Protein AF-S4P0Y0-F1 (afdb_monomer_lite)

Structure (mmCIF, N/CA/C/O backbone):
data_AF-S4P0Y0-F1
#
_entry.id   AF-S4P0Y0-F1
#
loop_
_atom_site.group_PDB
_atom_site.id
_atom_site.type_symbol
_atom_site.label_atom_id
_atom_site.label_alt_id
_atom_site.label_comp_id
_atom_site.label_asym_id
_atom_site.label_entity_id
_atom_site.label_seq_id
_atom_site.pdbx_PDB_ins_code
_atom_site.Cartn_x
_atom_site.Cartn_y
_atom_site.Cartn_z
_atom_site.occupancy
_atom_site.B_iso_or_equiv
_atom_site.auth_seq_id
_atom_site.auth_comp_id
_atom_site.auth_asym_id
_atom_site.auth_atom_id
_atom_site.pdbx_PDB_model_num
ATOM 1 N N . MET A 1 1 ? 20.549 -11.199 -29.647 1.00 58.31 1 MET A N 1
ATOM 2 C CA . MET A 1 1 ? 20.245 -12.488 -30.317 1.00 58.31 1 MET A CA 1
ATOM 3 C C . MET A 1 1 ? 19.984 -13.685 -29.387 1.00 58.31 1 MET A C 1
ATOM 5 O O . MET A 1 1 ? 18.815 -14.002 -29.209 1.00 58.31 1 MET A O 1
ATOM 9 N N . LYS A 1 2 ? 20.975 -14.370 -28.773 1.00 63.84 2 LYS A N 1
ATOM 10 C CA . LYS A 1 2 ? 20.701 -15.574 -27.934 1.00 63.84 2 LYS A CA 1
ATOM 11 C C . LYS A 1 2 ? 19.806 -15.279 -26.712 1.00 63.84 2 LYS A C 1
ATOM 13 O O . LYS A 1 2 ? 18.825 -15.986 -26.509 1.00 63.84 2 LYS A O 1
ATOM 18 N N . ALA A 1 3 ? 20.076 -14.187 -25.988 1.00 65.38 3 ALA A N 1
ATOM 19 C CA . ALA A 1 3 ? 19.287 -13.755 -24.824 1.00 65.38 3 ALA A CA 1
ATOM 20 C C . ALA A 1 3 ? 17.833 -13.358 -25.174 1.00 65.38 3 ALA A C 1
ATOM 22 O O . ALA A 1 3 ? 16.887 -13.737 -24.487 1.00 65.38 3 ALA A O 1
ATOM 23 N N . GLN A 1 4 ? 17.630 -12.670 -26.304 1.00 69.38 4 GLN A N 1
ATOM 24 C CA . GLN A 1 4 ? 16.291 -12.351 -26.825 1.00 69.38 4 GLN A CA 1
ATOM 25 C C . GLN A 1 4 ? 15.511 -13.617 -27.194 1.00 69.38 4 GLN A C 1
ATOM 27 O O . GLN A 1 4 ? 14.334 -13.742 -26.861 1.00 69.38 4 GLN A O 1
ATOM 32 N N . LYS A 1 5 ? 16.164 -14.590 -27.844 1.00 73.12 5 LYS A N 1
ATOM 33 C CA . LYS A 1 5 ? 15.540 -15.873 -28.198 1.00 73.12 5 LYS A CA 1
ATOM 34 C C . LYS A 1 5 ? 15.169 -16.683 -26.953 1.00 73.12 5 LYS A C 1
ATOM 36 O O . LYS A 1 5 ? 14.065 -17.223 -26.902 1.00 73.12 5 LYS A O 1
ATOM 41 N N . SER A 1 6 ? 16.032 -16.732 -25.933 1.00 72.06 6 SER A N 1
ATOM 42 C CA . SER A 1 6 ? 15.715 -17.410 -24.668 1.00 72.06 6 SER A CA 1
ATOM 43 C C . SER A 1 6 ? 14.558 -16.743 -23.931 1.00 72.06 6 SER A C 1
ATOM 45 O O . SER A 1 6 ? 13.673 -17.446 -23.448 1.00 72.06 6 SER A O 1
ATOM 47 N N . LEU A 1 7 ? 14.511 -15.408 -23.902 1.00 74.38 7 LEU A N 1
ATOM 48 C CA . LEU A 1 7 ? 13.427 -14.670 -23.260 1.00 74.38 7 LEU A CA 1
ATOM 49 C C . LEU A 1 7 ? 12.097 -14.854 -24.003 1.00 74.38 7 LEU A C 1
ATOM 51 O O . LEU A 1 7 ? 11.084 -15.136 -23.369 1.00 74.38 7 LEU A O 1
ATOM 55 N N . LYS A 1 8 ? 12.088 -14.782 -25.342 1.00 76.38 8 LYS A N 1
ATOM 56 C CA . LYS A 1 8 ? 10.888 -15.044 -26.160 1.00 76.38 8 LYS A CA 1
ATOM 57 C C . LYS A 1 8 ? 10.392 -16.486 -25.993 1.00 76.38 8 LYS A C 1
ATOM 59 O O . LYS A 1 8 ? 9.196 -16.703 -25.799 1.00 76.38 8 LYS A O 1
ATOM 64 N N . LYS A 1 9 ? 11.299 -17.473 -25.982 1.00 79.94 9 LYS A N 1
ATOM 65 C CA . LYS A 1 9 ? 10.965 -18.887 -25.723 1.00 79.94 9 LYS A CA 1
ATOM 66 C C . LYS A 1 9 ? 10.393 -19.083 -24.317 1.00 79.94 9 LYS A C 1
ATOM 68 O O . LYS A 1 9 ? 9.412 -19.806 -24.154 1.00 79.94 9 LYS A O 1
ATOM 73 N N . TRP A 1 10 ? 10.974 -18.420 -23.317 1.00 76.38 10 TRP A N 1
ATOM 74 C CA . TRP A 1 10 ? 10.475 -18.461 -21.947 1.00 76.38 10 TRP A CA 1
ATOM 75 C C . TRP A 1 10 ? 9.091 -17.812 -21.846 1.00 76.38 10 TRP A C 1
ATOM 77 O O . TRP A 1 10 ? 8.178 -18.472 -21.364 1.00 76.38 10 TRP A O 1
ATOM 87 N N . LYS A 1 11 ? 8.889 -16.600 -22.385 1.00 75.69 11 LYS A N 1
ATOM 88 C CA . LYS A 1 11 ? 7.585 -15.906 -22.415 1.00 75.69 11 LYS A CA 1
ATOM 89 C C . LYS A 1 11 ? 6.497 -16.748 -23.091 1.00 75.69 11 LYS A C 1
ATOM 91 O O . LYS A 1 11 ? 5.395 -16.833 -22.567 1.00 75.69 11 LYS A O 1
ATOM 96 N N . LYS A 1 12 ? 6.808 -17.446 -24.191 1.00 78.81 12 LYS A N 1
ATOM 97 C CA . LYS A 1 12 ? 5.851 -18.348 -24.860 1.00 78.81 12 LYS A CA 1
ATOM 98 C C . LYS A 1 12 ? 5.435 -19.534 -23.979 1.00 78.81 12 LYS A C 1
ATOM 100 O O . LYS A 1 12 ? 4.276 -19.923 -23.999 1.00 78.81 12 LYS A O 1
ATOM 105 N N . LYS A 1 13 ? 6.368 -20.105 -23.208 1.00 78.38 13 LYS A N 1
ATOM 106 C CA . LYS A 1 13 ? 6.094 -21.246 -22.314 1.00 78.38 13 LYS A CA 1
ATOM 107 C C . LYS A 1 13 ? 5.407 -20.828 -21.012 1.00 78.38 13 LYS A C 1
ATOM 109 O O . LYS A 1 13 ? 4.652 -21.600 -20.437 1.00 78.38 13 LYS A O 1
ATOM 114 N N . ASN A 1 14 ? 5.728 -19.637 -20.517 1.00 71.06 14 ASN A N 1
ATOM 115 C CA . ASN A 1 14 ? 5.426 -19.224 -19.156 1.00 71.06 14 ASN A CA 1
ATOM 116 C C . ASN A 1 14 ? 4.407 -18.081 -19.063 1.00 71.06 14 ASN A C 1
ATOM 118 O O . ASN A 1 14 ? 3.906 -17.856 -17.969 1.00 71.06 14 ASN A O 1
ATOM 122 N N . GLY A 1 15 ? 4.075 -17.382 -20.147 1.00 73.06 15 GLY A N 1
ATOM 123 C CA . GLY A 1 15 ? 3.218 -16.195 -20.116 1.00 73.06 15 GLY A CA 1
ATOM 124 C C . GLY A 1 15 ? 3.965 -14.921 -19.694 1.00 73.06 15 GLY A C 1
ATOM 125 O O . GLY A 1 15 ? 5.198 -14.859 -19.737 1.00 73.06 15 GLY A O 1
ATOM 126 N N . SER A 1 16 ? 3.212 -13.885 -19.303 1.00 68.50 16 SER A N 1
ATOM 127 C CA . SER A 1 16 ? 3.772 -12.585 -18.902 1.00 68.50 16 SER A CA 1
ATOM 128 C C . SER A 1 16 ? 4.575 -12.691 -17.593 1.00 68.50 16 SER A C 1
ATOM 130 O O . SER A 1 16 ? 4.043 -13.205 -16.606 1.00 68.50 16 SER A O 1
ATOM 132 N N . PRO A 1 17 ? 5.817 -12.167 -17.534 1.00 64.00 17 PRO A N 1
ATOM 133 C CA . PRO A 1 17 ? 6.593 -12.096 -16.293 1.00 64.00 17 PRO A CA 1
ATOM 134 C C . PRO A 1 17 ? 5.893 -11.305 -15.176 1.00 64.00 17 PRO A C 1
ATOM 136 O O . PRO A 1 17 ? 6.068 -11.633 -14.008 1.00 64.00 17 PRO A O 1
ATOM 139 N N . PHE A 1 18 ? 5.080 -10.302 -15.528 1.00 61.75 18 PHE A N 1
ATOM 140 C CA . PHE A 1 18 ? 4.410 -9.404 -14.576 1.00 61.75 18 PHE A CA 1
ATOM 141 C C . PHE A 1 18 ? 3.162 -10.009 -13.927 1.00 61.75 18 PHE A C 1
ATOM 143 O O . PHE A 1 18 ? 2.747 -9.569 -12.864 1.00 61.75 18 PHE A O 1
ATOM 150 N N . ALA A 1 19 ? 2.573 -11.032 -14.548 1.00 60.91 19 ALA A N 1
ATOM 151 C CA . ALA A 1 19 ? 1.400 -11.721 -14.013 1.00 60.91 19 ALA A CA 1
ATOM 152 C C . ALA A 1 19 ? 1.770 -12.834 -13.015 1.00 60.91 19 ALA A C 1
ATOM 154 O O . ALA A 1 19 ? 0.890 -13.468 -12.434 1.00 60.91 19 ALA A O 1
ATOM 155 N N . LYS A 1 20 ? 3.067 -13.121 -12.833 1.00 60.94 20 LYS A N 1
ATOM 156 C CA . LYS A 1 20 ? 3.522 -14.211 -11.970 1.00 60.94 20 LYS A CA 1
ATOM 157 C C . LYS A 1 20 ? 3.872 -13.714 -10.580 1.00 60.94 20 LYS A C 1
ATOM 159 O O . LYS A 1 20 ? 4.839 -12.983 -10.390 1.00 60.94 20 LYS A O 1
ATOM 164 N N . VAL A 1 21 ? 3.142 -14.228 -9.596 1.00 59.81 21 VAL A N 1
ATOM 165 C CA . VAL A 1 21 ? 3.525 -14.137 -8.187 1.00 59.81 21 VAL A CA 1
ATOM 166 C C . VAL A 1 21 ? 4.865 -14.854 -8.004 1.00 59.81 21 VAL A C 1
ATOM 168 O O . VAL A 1 21 ? 5.022 -16.008 -8.417 1.00 59.81 21 VAL A O 1
ATOM 171 N N . ARG A 1 22 ? 5.847 -14.171 -7.402 1.00 60.44 22 ARG A N 1
ATOM 172 C CA . ARG A 1 22 ? 7.116 -14.791 -7.002 1.00 60.44 22 ARG A CA 1
ATOM 173 C C . ARG A 1 22 ? 6.830 -15.793 -5.883 1.00 60.44 22 ARG A C 1
ATOM 175 O O . ARG A 1 22 ? 6.718 -15.421 -4.724 1.00 60.44 22 ARG A O 1
ATOM 182 N N . THR A 1 23 ? 6.686 -17.062 -6.238 1.00 63.38 23 THR A N 1
ATOM 183 C CA . THR A 1 23 ? 6.543 -18.161 -5.279 1.00 63.38 23 THR A CA 1
ATOM 184 C C . THR A 1 23 ? 7.920 -18.737 -4.983 1.00 63.38 23 THR A C 1
ATOM 186 O O . THR A 1 23 ? 8.572 -19.235 -5.906 1.00 63.38 23 THR A O 1
ATOM 189 N N . SER A 1 24 ? 8.368 -18.682 -3.727 1.00 75.81 24 SER A N 1
ATOM 190 C CA . SER A 1 24 ? 9.613 -19.343 -3.324 1.00 75.81 24 SER A CA 1
ATOM 191 C C . SER A 1 24 ? 9.487 -20.867 -3.472 1.00 75.81 24 SER A C 1
ATOM 193 O O . SER A 1 24 ? 8.377 -21.403 -3.577 1.00 75.81 24 SER A O 1
ATOM 195 N N . GLY A 1 25 ? 10.623 -21.573 -3.506 1.00 78.88 25 GLY A N 1
ATOM 196 C CA . GLY A 1 25 ? 10.624 -23.041 -3.487 1.00 78.88 25 GLY A CA 1
ATOM 197 C C . GLY A 1 25 ? 9.908 -23.580 -2.246 1.00 78.88 25 GLY A C 1
ATOM 198 O O . GLY A 1 25 ? 9.039 -24.438 -2.366 1.00 78.88 25 GLY A O 1
ATOM 199 N N . PHE A 1 26 ? 10.154 -22.955 -1.090 1.00 81.56 26 PHE A N 1
ATOM 200 C CA . PHE A 1 26 ? 9.484 -23.286 0.167 1.00 81.56 26 PHE A CA 1
ATOM 201 C C . PHE A 1 26 ? 7.961 -23.108 0.100 1.00 81.56 26 PHE A C 1
ATOM 203 O O . PHE A 1 26 ? 7.234 -23.966 0.580 1.00 81.56 26 PHE A O 1
ATOM 210 N N . SER A 1 27 ? 7.448 -22.051 -0.542 1.00 79.69 27 SER A N 1
ATOM 211 C CA . SER A 1 27 ? 5.994 -21.853 -0.679 1.00 79.69 27 SER A CA 1
ATOM 212 C C . SER A 1 27 ? 5.313 -22.923 -1.544 1.00 79.69 27 SER A C 1
ATOM 214 O O . SER A 1 27 ? 4.144 -23.245 -1.340 1.00 79.69 27 SER A O 1
ATOM 216 N N . GLN A 1 28 ? 6.016 -23.459 -2.543 1.00 78.38 28 GLN A N 1
ATOM 217 C CA . GLN A 1 28 ? 5.485 -24.545 -3.373 1.00 78.38 28 GLN A CA 1
ATOM 218 C C . GLN A 1 28 ? 5.530 -25.873 -2.632 1.00 78.38 28 GLN A C 1
ATOM 220 O O . GLN A 1 28 ? 4.540 -26.601 -2.629 1.00 78.38 28 GLN A O 1
ATOM 225 N N . PHE A 1 29 ? 6.649 -26.137 -1.961 1.00 83.50 29 PHE A N 1
ATOM 226 C CA . PHE A 1 29 ? 6.803 -27.283 -1.084 1.00 83.50 29 PHE A CA 1
ATOM 227 C C . PHE A 1 29 ? 5.732 -27.303 0.009 1.00 83.50 29 PHE A C 1
ATOM 229 O O . PHE A 1 29 ? 5.028 -28.297 0.147 1.00 83.50 29 PHE A O 1
ATOM 236 N N . SER A 1 30 ? 5.512 -26.183 0.702 1.00 81.56 30 SER A N 1
ATOM 237 C CA . SER A 1 30 ? 4.515 -26.097 1.768 1.00 81.56 30 SER A CA 1
ATOM 238 C C . SER A 1 30 ? 3.091 -26.319 1.275 1.00 81.56 30 SER A C 1
ATOM 240 O O . SER A 1 30 ? 2.272 -26.838 2.017 1.00 81.56 30 SER A O 1
ATOM 242 N N . THR A 1 31 ? 2.776 -25.990 0.020 1.00 79.38 31 THR A N 1
ATOM 243 C CA . THR A 1 31 ? 1.451 -26.276 -0.556 1.00 79.38 31 THR A CA 1
ATOM 244 C C . THR A 1 31 ? 1.224 -27.778 -0.759 1.00 79.38 31 THR A C 1
ATOM 246 O O . THR A 1 31 ? 0.090 -28.246 -0.656 1.00 79.38 31 THR A O 1
ATOM 249 N N . ILE A 1 32 ? 2.290 -28.523 -1.062 1.00 80.31 32 ILE A N 1
ATOM 250 C CA . ILE A 1 32 ? 2.249 -29.964 -1.334 1.00 80.31 32 ILE A CA 1
ATOM 251 C C . ILE A 1 32 ? 2.340 -30.736 -0.015 1.00 80.31 32 ILE A C 1
ATOM 253 O O . ILE A 1 32 ? 1.391 -31.428 0.340 1.00 80.31 32 ILE A O 1
ATOM 257 N N . ALA A 1 33 ? 3.408 -30.508 0.753 1.00 79.19 33 ALA A N 1
ATOM 258 C CA . ALA A 1 33 ? 3.690 -31.182 2.020 1.00 79.19 33 ALA A CA 1
ATOM 259 C C . ALA A 1 33 ? 2.630 -30.911 3.099 1.00 79.19 33 ALA A C 1
ATOM 261 O O . ALA A 1 33 ? 2.454 -31.712 4.010 1.00 79.19 33 ALA A O 1
ATOM 262 N N . LYS A 1 34 ? 1.847 -29.827 2.974 1.00 71.31 34 LYS A N 1
ATOM 263 C CA . LYS A 1 34 ? 0.698 -29.575 3.856 1.00 71.31 34 LYS A CA 1
ATOM 264 C C . LYS A 1 34 ? -0.376 -30.645 3.833 1.00 71.31 34 LYS A C 1
ATOM 266 O O . LYS A 1 34 ? -1.146 -30.728 4.781 1.00 71.31 34 LYS A O 1
ATOM 271 N N . ARG A 1 35 ? -0.454 -31.435 2.768 1.00 70.88 35 ARG A N 1
ATOM 272 C CA . ARG A 1 35 ? -1.436 -32.517 2.672 1.00 70.88 35 ARG A CA 1
ATOM 273 C C . ARG A 1 35 ? -1.004 -33.774 3.418 1.00 70.88 35 ARG A C 1
ATOM 275 O O . ARG A 1 35 ? -1.874 -34.543 3.802 1.00 70.88 35 ARG A O 1
ATOM 282 N N . ASP A 1 36 ? 0.297 -33.935 3.631 1.00 70.31 36 ASP A N 1
ATOM 283 C CA . ASP A 1 36 ? 0.891 -35.169 4.152 1.00 70.31 36 ASP A CA 1
ATOM 284 C C . ASP A 1 36 ? 1.197 -35.083 5.655 1.00 70.31 36 ASP A C 1
ATOM 286 O O . ASP A 1 36 ? 1.465 -36.092 6.300 1.00 70.31 36 ASP A O 1
ATOM 290 N N . ILE A 1 37 ? 1.137 -33.878 6.226 1.00 70.31 37 ILE A N 1
ATOM 291 C CA . ILE A 1 37 ? 1.320 -33.632 7.656 1.00 70.31 37 ILE A CA 1
ATOM 292 C C . ILE A 1 37 ? -0.022 -33.814 8.370 1.00 70.31 37 ILE A C 1
ATOM 294 O O . ILE A 1 37 ? -0.956 -33.027 8.184 1.00 70.31 37 ILE A O 1
ATOM 298 N N . VAL A 1 38 ? -0.099 -34.846 9.206 1.00 65.00 38 VAL A N 1
ATOM 299 C CA . VAL A 1 38 ? -1.206 -35.083 10.135 1.00 65.00 38 VAL A CA 1
ATOM 300 C C . VAL A 1 38 ? -0.739 -34.658 11.522 1.00 65.00 38 VAL A C 1
ATOM 302 O O . VAL A 1 38 ? 0.193 -35.242 12.063 1.00 65.00 38 VAL A O 1
ATOM 305 N N . LEU A 1 39 ? -1.368 -33.620 12.071 1.00 65.81 39 LEU A N 1
ATOM 306 C CA . LEU A 1 39 ? -1.145 -33.162 13.441 1.00 65.81 39 LEU A CA 1
ATOM 307 C C . LEU A 1 39 ? -2.255 -33.714 14.332 1.00 65.81 39 LEU A C 1
ATOM 309 O O . LEU A 1 39 ? -3.431 -33.494 14.038 1.00 65.81 39 LEU A O 1
ATOM 313 N N . ASP A 1 40 ? -1.877 -34.378 15.422 1.00 59.44 40 ASP A N 1
ATOM 314 C CA . ASP A 1 40 ? -2.826 -34.905 16.409 1.00 59.44 40 ASP A CA 1
ATOM 315 C C . ASP A 1 40 ? -3.390 -33.804 17.332 1.00 59.44 40 ASP A C 1
ATOM 317 O O . ASP A 1 40 ? -4.505 -33.942 17.835 1.00 59.44 40 ASP A O 1
ATOM 321 N N . ASP A 1 41 ? -2.680 -32.676 17.492 1.00 59.84 41 ASP A N 1
ATOM 322 C CA . ASP A 1 41 ? -3.029 -31.610 18.442 1.00 59.84 41 ASP A CA 1
ATOM 323 C C . ASP A 1 41 ? -3.253 -30.224 17.807 1.00 59.84 41 ASP A C 1
ATOM 325 O O . ASP A 1 41 ? -2.604 -29.804 16.844 1.00 59.84 41 ASP A O 1
ATOM 329 N N . MET A 1 42 ? -4.191 -29.477 18.400 1.00 55.44 42 MET A N 1
ATOM 330 C CA . MET A 1 42 ? -4.532 -28.102 18.021 1.00 55.44 42 MET A CA 1
ATOM 331 C C . MET A 1 42 ? -3.425 -27.102 18.423 1.00 55.44 42 MET A C 1
ATOM 333 O O . MET A 1 42 ? -2.799 -27.278 19.466 1.00 55.44 42 MET A O 1
ATOM 337 N N . PRO A 1 43 ? -3.223 -26.003 17.665 1.00 56.50 43 PRO A N 1
ATOM 338 C CA . PRO A 1 43 ? -2.203 -24.989 17.945 1.00 56.50 43 PRO A CA 1
ATOM 339 C C . PRO A 1 43 ? -2.234 -24.434 19.374 1.00 56.50 43 PRO A C 1
ATOM 341 O O . PRO A 1 43 ? -3.196 -23.772 19.764 1.00 56.50 43 PRO A O 1
ATOM 344 N N . THR A 1 44 ? -1.158 -24.656 20.132 1.00 57.91 44 THR A N 1
ATOM 345 C CA . THR A 1 44 ? -0.996 -24.147 21.506 1.00 57.91 44 THR A CA 1
ATOM 346 C C . THR A 1 44 ? -0.623 -22.660 21.547 1.00 57.91 44 THR A C 1
ATOM 348 O O . THR A 1 44 ? -0.921 -21.988 22.532 1.00 57.91 44 THR A O 1
ATOM 351 N N . ASP A 1 45 ? -0.027 -22.121 20.473 1.00 51.50 45 ASP A N 1
ATOM 352 C CA . ASP A 1 45 ? 0.477 -20.743 20.404 1.00 51.50 45 ASP A CA 1
ATOM 353 C C . ASP A 1 45 ? -0.296 -19.856 19.414 1.00 51.50 45 ASP A C 1
ATOM 355 O O . ASP A 1 45 ? -0.601 -20.243 18.288 1.00 51.50 45 ASP A O 1
ATOM 359 N N . GLN A 1 46 ? -0.582 -18.614 19.824 1.00 56.78 46 GLN A N 1
ATOM 360 C CA . GLN A 1 46 ? -1.377 -17.646 19.046 1.00 56.78 46 GLN A CA 1
ATOM 361 C C . GLN A 1 46 ? -0.593 -16.932 17.927 1.00 56.78 46 GLN A C 1
ATOM 363 O O . GLN A 1 46 ? -1.178 -16.141 17.186 1.00 56.78 46 GLN A O 1
ATOM 368 N N . THR A 1 47 ? 0.721 -17.152 17.810 1.00 53.84 47 THR A N 1
ATOM 369 C CA . THR A 1 47 ? 1.598 -16.387 16.902 1.00 53.84 47 THR A CA 1
ATOM 370 C C . THR A 1 47 ? 2.066 -17.164 15.672 1.00 53.84 47 THR A C 1
ATOM 372 O O . THR A 1 47 ? 2.259 -16.538 14.627 1.00 53.84 47 THR A O 1
ATOM 375 N N . ARG A 1 48 ? 2.236 -18.494 15.745 1.00 57.94 48 ARG A N 1
ATOM 376 C CA . ARG A 1 48 ? 2.584 -19.362 14.601 1.00 57.94 48 ARG A CA 1
ATOM 377 C C . ARG A 1 48 ? 1.981 -20.758 14.774 1.00 57.94 48 ARG A C 1
ATOM 379 O O . ARG A 1 48 ? 2.145 -21.366 15.824 1.00 57.94 48 ARG A O 1
ATOM 386 N N . ASP A 1 49 ? 1.336 -21.272 13.727 1.00 67.19 49 ASP A N 1
ATOM 387 C CA . ASP A 1 49 ? 0.760 -22.623 13.725 1.00 67.19 49 ASP A CA 1
ATOM 388 C C . ASP A 1 49 ? 1.867 -23.695 13.907 1.00 67.19 49 ASP A C 1
ATOM 390 O O . ASP A 1 49 ? 2.885 -23.603 13.218 1.00 67.19 49 ASP A O 1
ATOM 394 N N . PRO A 1 50 ? 1.689 -24.747 14.740 1.00 68.94 50 PRO A N 1
ATOM 395 C CA . PRO A 1 50 ? 2.617 -25.888 14.853 1.00 68.94 50 PRO A CA 1
ATOM 396 C C . PRO A 1 50 ? 2.947 -26.527 13.505 1.00 68.94 50 PRO A C 1
ATOM 398 O O . PRO A 1 50 ? 4.081 -26.897 13.220 1.00 68.94 50 PRO A O 1
ATOM 401 N N . PHE A 1 51 ? 1.952 -26.522 12.626 1.00 73.19 51 PHE A N 1
ATOM 402 C CA . PHE A 1 51 ? 2.038 -26.915 11.232 1.00 73.19 51 PHE A CA 1
ATOM 403 C C . PHE A 1 51 ? 3.173 -26.216 10.453 1.00 73.19 51 PHE A C 1
ATOM 405 O O . PHE A 1 51 ? 3.785 -26.792 9.556 1.00 73.19 51 PHE A O 1
ATOM 412 N N . TYR A 1 52 ? 3.483 -24.963 10.794 1.00 74.12 52 TYR A N 1
ATOM 413 C CA . TYR A 1 52 ? 4.576 -24.220 10.173 1.00 74.12 52 TYR A CA 1
ATOM 414 C C . TYR A 1 52 ? 5.952 -24.757 10.591 1.00 74.12 52 TYR A C 1
ATOM 416 O O . TYR A 1 52 ? 6.848 -24.845 9.753 1.00 74.12 52 TYR A O 1
ATOM 424 N N . TRP A 1 53 ? 6.120 -25.130 11.863 1.00 75.00 53 TRP A N 1
ATOM 425 C CA . TRP A 1 53 ? 7.385 -25.648 12.390 1.00 75.00 53 TRP A CA 1
ATOM 426 C C . TRP A 1 53 ? 7.761 -26.990 11.764 1.00 75.00 53 TRP A C 1
ATOM 428 O O . TRP A 1 53 ? 8.909 -27.183 11.368 1.00 75.00 53 TRP A O 1
ATOM 438 N N . GLU A 1 54 ? 6.794 -27.891 11.606 1.00 78.94 54 GLU A N 1
ATOM 439 C CA . GLU A 1 54 ? 7.026 -29.186 10.958 1.00 78.94 54 GLU A CA 1
ATOM 440 C C . GLU A 1 54 ? 7.383 -29.033 9.482 1.00 78.94 54 GLU A C 1
ATOM 442 O O . GLU A 1 54 ? 8.338 -29.649 9.012 1.00 78.94 54 GLU A O 1
ATOM 447 N N . LEU A 1 55 ? 6.689 -28.146 8.762 1.00 82.69 55 LEU A N 1
ATOM 448 C CA . LEU A 1 55 ? 7.050 -27.808 7.387 1.00 82.69 55 LEU A CA 1
ATOM 449 C C . LEU A 1 55 ? 8.464 -27.238 7.275 1.00 82.69 55 LEU A C 1
ATOM 451 O O . LEU A 1 55 ? 9.181 -27.553 6.324 1.00 82.69 55 LEU A O 1
ATOM 455 N N . GLU A 1 56 ? 8.858 -26.369 8.205 1.00 80.94 56 GLU A N 1
ATOM 456 C CA . GLU A 1 56 ? 10.195 -25.787 8.214 1.00 80.94 56 GLU A CA 1
ATOM 457 C C . GLU A 1 56 ? 11.262 -26.856 8.479 1.00 80.94 56 GLU A C 1
ATOM 459 O O . GLU A 1 56 ? 12.272 -26.894 7.772 1.00 80.94 56 GLU A O 1
ATOM 464 N N . ASN A 1 57 ? 11.019 -27.759 9.430 1.00 82.25 57 ASN A N 1
ATOM 465 C CA . ASN A 1 57 ? 11.908 -28.883 9.715 1.00 82.25 57 ASN A CA 1
ATOM 466 C C . ASN A 1 57 ? 12.029 -29.826 8.511 1.00 82.25 57 ASN A C 1
ATOM 468 O O . ASN A 1 57 ? 13.149 -30.149 8.106 1.00 82.25 57 ASN A O 1
ATOM 472 N N . LEU A 1 58 ? 10.905 -30.192 7.880 1.00 83.38 58 LEU A N 1
ATOM 473 C CA . LEU A 1 58 ? 10.903 -31.050 6.693 1.00 83.38 58 LEU A CA 1
ATOM 474 C C . LEU A 1 58 ? 11.673 -30.377 5.549 1.00 83.38 58 LEU A C 1
ATOM 476 O O . LEU A 1 58 ? 12.568 -30.981 4.962 1.00 83.38 58 LEU A O 1
ATOM 480 N N . TRP A 1 59 ? 11.426 -29.087 5.298 1.00 83.75 59 TRP A N 1
ATOM 481 C CA . TRP A 1 59 ? 12.159 -28.334 4.281 1.00 83.75 59 TRP A CA 1
ATOM 482 C C . TRP A 1 59 ? 13.658 -28.250 4.566 1.00 83.75 59 TRP A C 1
ATOM 484 O O . TRP A 1 59 ? 14.465 -28.377 3.649 1.00 83.75 59 TRP A O 1
ATOM 494 N N . ARG A 1 60 ? 14.059 -28.030 5.822 1.00 84.19 60 ARG A N 1
ATOM 495 C CA . ARG A 1 60 ? 15.476 -27.972 6.205 1.00 84.19 60 ARG A CA 1
ATOM 496 C C . ARG A 1 60 ? 16.161 -29.325 6.012 1.00 84.19 60 ARG A C 1
ATOM 498 O O . ARG A 1 60 ? 17.291 -29.319 5.529 1.00 84.19 60 ARG A O 1
ATOM 505 N N . SER A 1 61 ? 15.461 -30.426 6.296 1.00 85.44 61 SER A N 1
ATOM 506 C CA . SER A 1 61 ? 15.969 -31.798 6.160 1.00 85.44 61 SER A CA 1
ATOM 507 C C . SER A 1 61 ? 16.158 -32.279 4.714 1.00 85.44 61 SER A C 1
ATOM 509 O O . SER A 1 61 ? 17.007 -33.133 4.480 1.00 85.44 61 SER A O 1
ATOM 511 N N . LEU A 1 62 ? 15.427 -31.711 3.743 1.00 84.88 62 LEU A N 1
ATOM 512 C CA . LEU A 1 62 ? 15.564 -32.067 2.324 1.00 84.88 62 LEU A CA 1
ATOM 513 C C . LEU A 1 62 ? 16.962 -31.741 1.778 1.00 84.88 62 LEU A C 1
ATOM 515 O O . LEU A 1 62 ? 17.536 -30.682 2.077 1.00 84.88 62 LEU A O 1
ATOM 519 N N . GLY A 1 63 ? 17.460 -32.604 0.892 1.00 86.62 63 GLY A N 1
ATOM 520 C CA . GLY A 1 63 ? 18.702 -32.373 0.154 1.00 86.62 63 GLY A CA 1
ATOM 521 C C . GLY A 1 63 ? 18.599 -31.190 -0.819 1.00 86.62 63 GLY A C 1
ATOM 522 O O . GLY A 1 63 ? 17.507 -30.767 -1.209 1.00 86.62 63 GLY A O 1
ATOM 523 N N . GLU A 1 64 ? 19.736 -30.634 -1.247 1.00 79.38 64 GLU A N 1
ATOM 524 C CA . GLU A 1 64 ? 19.745 -29.526 -2.219 1.00 79.38 64 GLU A CA 1
ATOM 525 C C . GLU A 1 64 ? 19.118 -29.917 -3.567 1.00 79.38 64 GLU A C 1
ATOM 527 O O . GLU A 1 64 ? 18.429 -29.105 -4.183 1.00 79.38 64 GLU A O 1
ATOM 532 N N . GLU A 1 65 ? 19.284 -31.168 -3.999 1.00 81.12 65 GLU A N 1
ATOM 533 C CA . GLU A 1 65 ? 18.704 -31.689 -5.243 1.00 81.12 65 GLU A CA 1
ATOM 534 C C . GLU A 1 65 ? 17.172 -31.778 -5.186 1.00 81.12 65 GLU A C 1
ATOM 536 O O . GLU A 1 65 ? 16.480 -31.423 -6.141 1.00 81.12 65 GLU A O 1
ATOM 541 N N . GLU A 1 66 ? 16.619 -32.177 -4.042 1.00 80.88 66 GLU A N 1
ATOM 542 C CA . GLU A 1 66 ? 15.171 -32.230 -3.820 1.00 80.88 66 GLU A CA 1
ATOM 543 C C . GLU A 1 66 ? 14.590 -30.820 -3.731 1.00 80.88 66 GLU A C 1
ATOM 545 O O . GLU A 1 66 ? 13.578 -30.512 -4.364 1.00 80.88 66 GLU A O 1
ATOM 550 N N . LYS A 1 67 ? 15.282 -29.911 -3.030 1.00 80.62 67 LYS A N 1
ATOM 551 C CA . LYS A 1 67 ? 14.925 -28.486 -2.976 1.00 80.62 67 LYS A CA 1
ATOM 552 C C . LYS A 1 67 ? 14.864 -27.873 -4.375 1.00 80.62 67 LYS A C 1
ATOM 554 O O . LYS A 1 67 ? 13.948 -27.095 -4.651 1.00 80.62 67 LYS A O 1
ATOM 559 N N . GLN A 1 68 ? 15.777 -28.244 -5.276 1.00 78.69 68 GLN A N 1
ATOM 560 C CA . GLN A 1 68 ? 15.789 -27.759 -6.660 1.00 78.69 68 GLN A CA 1
ATOM 561 C C . GLN A 1 68 ? 14.544 -28.162 -7.464 1.00 78.69 68 GLN A C 1
ATOM 563 O O . GLN A 1 68 ? 14.145 -27.408 -8.352 1.00 78.69 68 GLN A O 1
ATOM 568 N N . GLN A 1 69 ? 13.876 -29.275 -7.139 1.00 79.06 69 GLN A N 1
ATOM 569 C CA . GLN A 1 69 ? 12.627 -29.672 -7.809 1.00 79.06 69 GLN A CA 1
ATOM 570 C C . GLN A 1 69 ? 11.488 -28.678 -7.542 1.00 79.06 69 GLN A C 1
ATOM 572 O O . GLN A 1 69 ? 10.662 -28.410 -8.419 1.00 79.06 69 GLN A O 1
ATOM 577 N N . TYR A 1 70 ? 11.477 -28.074 -6.351 1.00 74.69 70 TYR A N 1
ATOM 578 C CA . TYR A 1 70 ? 10.504 -27.051 -5.959 1.00 74.69 70 TYR A CA 1
ATOM 579 C C . TYR A 1 70 ? 10.898 -25.644 -6.437 1.00 74.69 70 TYR A C 1
ATOM 581 O O . TYR A 1 70 ? 10.064 -24.729 -6.487 1.00 74.69 70 TYR A O 1
ATOM 589 N N . VAL A 1 71 ? 12.163 -25.444 -6.824 1.00 72.44 71 VAL A N 1
ATOM 590 C CA . VAL A 1 71 ? 12.639 -24.185 -7.401 1.00 72.44 71 VAL A CA 1
ATOM 591 C C . VAL A 1 71 ? 12.183 -24.091 -8.857 1.00 72.44 71 VAL A C 1
ATOM 593 O O . VAL A 1 71 ? 12.649 -24.784 -9.759 1.00 72.44 71 VAL A O 1
ATOM 596 N N . ARG A 1 72 ? 11.260 -23.163 -9.124 1.00 67.31 72 ARG A N 1
ATOM 597 C CA . ARG A 1 72 ? 10.858 -22.848 -10.500 1.00 67.31 72 ARG A CA 1
ATOM 598 C C . ARG A 1 72 ? 12.034 -22.250 -11.263 1.00 67.31 72 ARG A C 1
ATOM 600 O O . ARG A 1 72 ? 12.706 -21.350 -10.767 1.00 67.31 72 ARG A O 1
ATOM 607 N N . LYS A 1 73 ? 12.202 -22.667 -12.525 1.00 67.69 73 LYS A N 1
ATOM 608 C CA . LYS A 1 73 ? 13.163 -22.045 -13.450 1.00 67.69 73 LYS A CA 1
ATOM 609 C C . LYS A 1 73 ? 12.908 -20.540 -13.531 1.00 67.69 73 LYS A C 1
ATOM 611 O O . LYS A 1 73 ? 11.847 -20.111 -13.996 1.00 67.69 73 LYS A O 1
ATOM 616 N N . GLN A 1 74 ? 13.896 -19.768 -13.092 1.00 68.00 74 GLN A N 1
ATOM 617 C CA . GLN A 1 74 ? 13.830 -18.315 -13.034 1.00 68.00 74 GLN A CA 1
ATOM 618 C C . GLN A 1 74 ? 13.584 -17.719 -14.427 1.00 68.00 74 GLN A C 1
ATOM 620 O O . GLN A 1 74 ? 13.963 -18.293 -15.455 1.00 68.00 74 GLN A O 1
ATOM 625 N N . CYS A 1 75 ? 12.891 -16.578 -14.468 1.00 70.56 75 CYS A N 1
ATOM 626 C CA . CYS A 1 75 ? 12.822 -15.784 -15.689 1.00 70.56 75 CYS A CA 1
ATOM 627 C C . CYS A 1 75 ? 14.252 -15.410 -16.098 1.00 70.56 75 CYS A C 1
ATOM 629 O O . CYS A 1 75 ? 14.995 -14.947 -15.236 1.00 70.56 75 CYS A O 1
ATOM 631 N N . PRO A 1 76 ? 14.648 -15.597 -17.371 1.00 77.75 76 PRO A N 1
ATOM 632 C CA . PRO A 1 76 ? 15.923 -15.094 -17.854 1.00 77.75 76 PRO A CA 1
ATOM 633 C C . PRO A 1 76 ? 16.047 -13.600 -17.563 1.00 77.75 76 PRO A C 1
ATOM 635 O O . PRO A 1 76 ? 15.055 -12.875 -17.685 1.00 77.75 76 PRO A O 1
ATOM 638 N N . ASP A 1 77 ? 17.254 -13.162 -17.213 1.00 80.19 77 ASP A N 1
ATOM 639 C CA . ASP A 1 77 ? 17.496 -11.755 -16.895 1.00 80.19 77 ASP A CA 1
ATOM 640 C C . ASP A 1 77 ? 17.192 -10.848 -18.093 1.00 80.19 77 ASP A C 1
ATOM 642 O O . ASP A 1 77 ? 17.348 -11.284 -19.248 1.00 80.19 77 ASP A O 1
ATOM 646 N N . PRO A 1 78 ? 16.800 -9.588 -17.831 1.00 82.00 78 PRO A N 1
ATOM 647 C CA . PRO A 1 78 ? 16.597 -8.600 -18.872 1.00 82.00 78 PRO A CA 1
ATOM 648 C C . PRO A 1 78 ? 17.824 -8.426 -19.766 1.00 82.00 78 PRO A C 1
ATOM 650 O O . PRO A 1 78 ? 18.972 -8.578 -19.339 1.00 82.00 78 PRO A O 1
ATOM 653 N N . ILE A 1 79 ? 17.587 -8.070 -21.025 1.00 82.19 79 ILE A N 1
ATOM 654 C CA . ILE A 1 79 ? 18.656 -7.935 -22.025 1.00 82.19 79 ILE A CA 1
ATOM 655 C C . ILE A 1 79 ? 19.692 -6.857 -21.633 1.00 82.19 79 ILE A C 1
ATOM 657 O O . ILE A 1 79 ? 20.885 -7.167 -21.752 1.00 82.19 79 ILE A O 1
ATOM 661 N N . PRO A 1 80 ? 19.295 -5.672 -21.111 1.00 82.88 80 PRO A N 1
ATOM 662 C CA . PRO A 1 80 ? 20.241 -4.638 -20.677 1.00 82.88 80 PRO A CA 1
ATOM 663 C C . PRO A 1 80 ? 21.136 -5.057 -19.502 1.00 82.88 80 PRO A C 1
ATOM 665 O O . PRO A 1 80 ? 22.221 -4.518 -19.334 1.00 82.88 80 PRO A O 1
ATOM 668 N N . CYS A 1 81 ? 20.725 -6.051 -18.705 1.00 84.00 81 CYS A N 1
ATOM 669 C CA . CYS A 1 81 ? 21.553 -6.574 -17.613 1.00 84.00 81 CYS A CA 1
ATOM 670 C C . CYS A 1 81 ? 22.762 -7.368 -18.140 1.00 84.00 81 CYS A C 1
ATOM 672 O O . CYS A 1 81 ? 23.820 -7.372 -17.522 1.00 84.00 81 CYS A O 1
ATOM 674 N N . LYS A 1 82 ? 22.624 -8.031 -19.299 1.00 83.44 82 LYS A N 1
ATOM 675 C CA . LYS A 1 82 ? 23.688 -8.870 -19.885 1.00 83.44 82 LYS A CA 1
ATOM 676 C C . LYS A 1 82 ? 24.568 -8.146 -20.888 1.00 83.44 82 LYS A C 1
ATOM 678 O O . LYS A 1 82 ? 25.675 -8.599 -21.153 1.00 83.44 82 LYS A O 1
ATOM 683 N N . ASN A 1 83 ? 24.052 -7.108 -21.534 1.00 84.69 83 ASN A N 1
ATOM 684 C CA . ASN A 1 83 ? 24.813 -6.316 -22.492 1.00 84.69 83 ASN A CA 1
ATOM 685 C C . ASN A 1 83 ? 24.447 -4.854 -22.267 1.00 84.69 83 ASN A C 1
ATOM 687 O O . ASN A 1 83 ? 23.259 -4.536 -22.263 1.00 84.69 83 ASN A O 1
ATOM 691 N N . SER A 1 84 ? 25.447 -3.985 -22.133 1.00 83.81 84 SER A N 1
ATOM 692 C CA . SER A 1 84 ? 25.182 -2.549 -22.130 1.00 83.81 84 SER A CA 1
ATOM 693 C C . SER A 1 84 ? 24.646 -2.128 -23.503 1.00 83.81 84 SER A C 1
ATOM 695 O O . SER A 1 84 ? 25.213 -2.551 -24.521 1.00 83.81 84 SER A O 1
ATOM 697 N N . PRO A 1 85 ? 23.596 -1.290 -23.552 1.00 84.75 85 PRO A N 1
ATOM 698 C CA . PRO A 1 85 ? 23.175 -0.615 -24.773 1.00 84.75 85 PRO A CA 1
ATOM 699 C C . PRO A 1 85 ? 24.315 0.104 -25.497 1.00 84.75 85 PRO A C 1
ATOM 701 O O . PRO A 1 85 ? 24.398 0.013 -26.716 1.00 84.75 85 PRO A O 1
ATOM 704 N N . GLU A 1 86 ? 25.240 0.716 -24.758 1.00 83.81 86 GLU A N 1
ATOM 705 C CA . GLU A 1 86 ? 26.357 1.492 -25.317 1.00 83.81 86 GLU A CA 1
ATOM 706 C C . GLU A 1 86 ? 27.314 0.641 -26.163 1.00 83.81 86 GLU A C 1
ATOM 708 O O . GLU A 1 86 ? 27.741 1.057 -27.236 1.00 83.81 86 GLU A O 1
ATOM 713 N N . TYR A 1 87 ? 27.622 -0.581 -25.714 1.00 83.94 87 TYR A N 1
ATOM 714 C CA . TYR A 1 87 ? 28.582 -1.461 -26.394 1.00 83.94 87 TYR A CA 1
ATOM 715 C C . TYR A 1 87 ? 27.937 -2.367 -27.442 1.00 83.94 87 TYR A C 1
ATOM 717 O O . TYR A 1 87 ? 28.630 -2.967 -28.265 1.00 83.94 87 TYR A O 1
ATOM 725 N N . LYS A 1 88 ? 26.612 -2.534 -27.397 1.00 85.38 88 LYS A N 1
ATOM 726 C CA . LYS A 1 88 ? 25.914 -3.490 -28.252 1.00 85.38 88 LYS A CA 1
ATOM 727 C C . LYS A 1 88 ? 24.630 -2.912 -28.812 1.00 85.38 88 LYS A C 1
ATOM 729 O O . LYS A 1 88 ? 23.575 -2.951 -28.172 1.00 85.38 88 LYS A O 1
ATOM 734 N N . PHE A 1 89 ? 24.724 -2.523 -30.078 1.00 85.56 89 PHE A N 1
ATOM 735 C CA . PHE A 1 89 ? 23.594 -2.076 -30.875 1.00 85.56 89 PHE A CA 1
ATOM 736 C C . PHE A 1 89 ? 22.440 -3.095 -30.870 1.00 85.56 89 PHE A C 1
ATOM 738 O O . PHE A 1 89 ? 22.647 -4.311 -30.954 1.00 85.56 89 PHE A O 1
ATOM 745 N N . GLY A 1 90 ? 21.208 -2.592 -30.750 1.00 80.44 90 GLY A N 1
ATOM 746 C CA . GLY A 1 90 ? 19.991 -3.409 -30.682 1.00 80.44 90 GLY A CA 1
ATOM 747 C C . GLY A 1 90 ? 19.680 -4.002 -29.300 1.00 80.44 90 GLY A C 1
ATOM 748 O O . GLY A 1 90 ? 18.807 -4.869 -29.180 1.00 80.44 90 GLY A O 1
ATOM 749 N N . THR A 1 91 ? 20.381 -3.561 -28.251 1.00 85.69 91 THR A N 1
ATOM 750 C CA . THR A 1 91 ? 20.028 -3.859 -26.856 1.00 85.69 91 THR A CA 1
ATOM 751 C C . THR A 1 91 ? 19.016 -2.824 -26.367 1.00 85.69 91 THR A C 1
ATOM 753 O O . THR A 1 91 ? 19.388 -1.722 -25.987 1.00 85.69 91 THR A O 1
ATOM 756 N N . ILE A 1 92 ? 17.737 -3.193 -26.380 1.00 86.19 92 ILE A N 1
ATOM 757 C CA . ILE A 1 92 ? 16.620 -2.365 -25.902 1.00 86.19 92 ILE A CA 1
ATOM 758 C C . ILE A 1 92 ? 15.897 -3.041 -24.733 1.00 86.19 92 ILE A C 1
ATOM 760 O O . ILE A 1 92 ? 15.977 -4.262 -24.559 1.00 86.19 92 ILE A O 1
ATOM 764 N N . ASN A 1 93 ? 15.176 -2.251 -23.936 1.00 86.88 93 ASN A N 1
ATOM 765 C CA . ASN A 1 93 ? 14.299 -2.754 -22.880 1.00 86.88 93 ASN A CA 1
ATOM 766 C C . ASN A 1 93 ? 13.092 -3.510 -23.464 1.00 86.88 93 ASN A C 1
ATOM 768 O O . ASN A 1 93 ? 12.572 -3.195 -24.535 1.00 86.88 93 ASN A O 1
ATOM 772 N N . GLU A 1 94 ? 12.597 -4.502 -22.724 1.00 82.94 94 GLU A N 1
ATOM 773 C CA . GLU A 1 94 ? 11.516 -5.378 -23.185 1.00 82.94 94 GLU A CA 1
ATOM 774 C C . GLU A 1 94 ? 10.192 -4.643 -23.405 1.00 82.94 94 GLU A C 1
ATOM 776 O O . GLU A 1 94 ? 9.362 -5.108 -24.184 1.00 82.94 94 GLU A O 1
ATOM 781 N N . GLN A 1 95 ? 9.974 -3.539 -22.687 1.00 86.19 95 GLN A N 1
ATOM 782 C CA . GLN A 1 95 ? 8.778 -2.715 -22.841 1.00 86.19 95 GLN A CA 1
ATOM 783 C C . GLN A 1 95 ? 8.799 -1.955 -24.168 1.00 86.19 95 GLN A C 1
ATOM 785 O O . GLN A 1 95 ? 7.813 -2.008 -24.897 1.00 86.19 95 GLN A O 1
ATOM 790 N N . LEU A 1 96 ? 9.926 -1.327 -24.526 1.00 87.69 96 LEU A N 1
ATOM 791 C CA . LEU A 1 96 ? 10.069 -0.662 -25.823 1.00 87.69 96 LEU A CA 1
ATOM 792 C C . LEU A 1 96 ? 10.026 -1.666 -26.973 1.00 87.69 96 LEU A C 1
ATOM 794 O O . LEU A 1 96 ? 9.349 -1.406 -27.959 1.00 87.69 96 LEU A O 1
ATOM 798 N N . ASP A 1 97 ? 10.670 -2.833 -26.834 1.00 87.00 97 ASP A N 1
ATOM 799 C CA . ASP A 1 97 ? 10.554 -3.920 -27.822 1.00 87.00 97 ASP A CA 1
ATOM 800 C C . ASP A 1 97 ? 9.088 -4.345 -28.013 1.00 87.00 97 ASP A C 1
ATOM 802 O O . ASP A 1 97 ? 8.650 -4.583 -29.138 1.00 87.00 97 ASP A O 1
ATOM 806 N N . GLY A 1 98 ? 8.312 -4.391 -26.924 1.00 87.00 98 GLY A N 1
ATOM 807 C CA . GLY A 1 98 ? 6.866 -4.610 -26.964 1.00 87.00 98 GLY A CA 1
ATOM 808 C C . GLY A 1 98 ? 6.138 -3.529 -27.763 1.00 87.00 98 GLY A C 1
ATOM 809 O O . GLY A 1 98 ? 5.451 -3.851 -28.729 1.00 87.00 98 GLY A O 1
ATOM 810 N N . PHE A 1 99 ? 6.351 -2.254 -27.426 1.00 88.88 99 PHE A N 1
ATOM 811 C CA . PHE A 1 99 ? 5.725 -1.128 -28.127 1.00 88.88 99 PHE A CA 1
ATOM 812 C C . PHE A 1 99 ? 6.088 -1.071 -29.614 1.00 88.88 99 PHE A C 1
ATOM 814 O O . PHE A 1 99 ? 5.212 -0.851 -30.448 1.00 88.88 99 PHE A O 1
ATOM 821 N N . VAL A 1 100 ? 7.351 -1.322 -29.968 1.00 87.88 100 VAL A N 1
ATOM 822 C CA . VAL A 1 100 ? 7.812 -1.363 -31.363 1.00 87.88 100 VAL A CA 1
ATOM 823 C C . VAL A 1 100 ? 7.139 -2.509 -32.119 1.00 87.88 100 VAL A C 1
ATOM 825 O O . VAL A 1 100 ? 6.655 -2.311 -33.232 1.00 87.88 100 VAL A O 1
ATOM 828 N N . GLN A 1 101 ? 7.057 -3.703 -31.525 1.00 87.12 101 GLN A N 1
ATOM 829 C CA . GLN A 1 101 ? 6.401 -4.850 -32.159 1.00 87.12 101 GLN A CA 1
ATOM 830 C C . GLN A 1 101 ? 4.894 -4.642 -32.319 1.00 87.12 101 GLN A C 1
ATOM 832 O O . GLN A 1 101 ? 4.339 -5.023 -33.348 1.00 87.12 101 GLN A O 1
ATOM 837 N N . ASP A 1 102 ? 4.229 -4.048 -31.332 1.00 89.31 102 ASP A N 1
ATOM 838 C CA . ASP A 1 102 ? 2.793 -3.782 -31.399 1.00 89.31 102 ASP A CA 1
ATOM 839 C C . ASP A 1 102 ? 2.474 -2.672 -32.406 1.00 89.31 102 ASP A C 1
ATOM 841 O O . ASP A 1 102 ? 1.537 -2.814 -33.193 1.00 89.31 102 ASP A O 1
ATOM 845 N N . TYR A 1 103 ? 3.319 -1.640 -32.492 1.00 86.88 103 TYR A N 1
ATOM 846 C CA . TYR A 1 103 ? 3.252 -0.650 -33.565 1.00 86.88 103 TYR A CA 1
ATOM 847 C C . TYR A 1 103 ? 3.409 -1.303 -34.946 1.00 86.88 103 TYR A C 1
ATOM 849 O O . TYR A 1 103 ? 2.586 -1.078 -35.828 1.00 86.88 103 TYR A O 1
ATOM 857 N N . LEU A 1 104 ? 4.412 -2.169 -35.132 1.00 85.56 104 LEU A N 1
ATOM 858 C CA . LEU A 1 104 ? 4.648 -2.857 -36.407 1.00 85.56 104 LEU A CA 1
ATOM 859 C C . LEU A 1 104 ? 3.501 -3.789 -36.827 1.00 85.56 104 LEU A C 1
ATOM 861 O O . LEU A 1 104 ? 3.291 -3.969 -38.026 1.00 85.56 104 LEU A O 1
ATOM 865 N N . LYS A 1 105 ? 2.776 -4.388 -35.874 1.00 85.50 105 LYS A N 1
ATOM 866 C CA . LYS A 1 105 ? 1.592 -5.221 -36.153 1.00 85.50 105 LYS A CA 1
ATOM 867 C C . LYS A 1 105 ? 0.377 -4.387 -36.549 1.00 85.50 105 LYS A C 1
ATOM 869 O O . LYS A 1 105 ? -0.352 -4.783 -37.449 1.00 85.50 105 LYS A O 1
ATOM 874 N N . ASN A 1 106 ? 0.172 -3.254 -35.878 1.00 85.25 106 ASN A N 1
ATOM 875 C CA . ASN A 1 106 ? -1.001 -2.396 -36.065 1.00 85.25 106 ASN A CA 1
ATOM 876 C C . ASN A 1 106 ? -0.806 -1.339 -37.163 1.00 85.25 106 ASN A C 1
ATOM 878 O O . ASN A 1 106 ? -1.695 -0.526 -37.416 1.00 85.25 106 ASN A O 1
ATOM 882 N N . ARG A 1 107 ? 0.363 -1.324 -37.807 1.00 77.00 107 ARG A N 1
ATOM 883 C CA . ARG A 1 107 ? 0.701 -0.373 -38.858 1.00 77.00 107 ARG A CA 1
ATOM 884 C C . ARG A 1 107 ? -0.142 -0.626 -40.109 1.00 77.00 107 ARG A C 1
ATOM 886 O O . ARG A 1 107 ? 0.022 -1.644 -40.778 1.00 77.00 107 ARG A O 1
ATOM 893 N N . GLN A 1 108 ? -0.998 0.334 -40.453 1.00 70.38 108 GLN A N 1
ATOM 894 C CA . GLN A 1 108 ? -1.687 0.363 -41.743 1.00 70.38 108 GLN A CA 1
ATOM 895 C C . GLN A 1 108 ? -0.674 0.644 -42.863 1.00 70.38 108 GLN A C 1
ATOM 897 O O . GLN A 1 108 ? 0.255 1.437 -42.685 1.00 70.38 108 GLN A O 1
ATOM 902 N N . GLN A 1 109 ? -0.832 -0.017 -44.012 1.00 67.06 109 GLN A N 1
ATOM 903 C CA . GLN A 1 109 ? -0.036 0.285 -45.202 1.00 67.06 109 GLN A CA 1
ATOM 904 C C . GLN A 1 109 ? -0.398 1.689 -45.692 1.00 67.06 109 GLN A C 1
ATOM 906 O O . GLN A 1 109 ? -1.496 1.922 -46.186 1.00 67.06 109 GLN A O 1
ATOM 911 N N . THR A 1 110 ? 0.523 2.630 -45.511 1.00 64.81 110 THR A N 1
ATOM 912 C CA . THR A 1 110 ? 0.427 3.988 -46.048 1.00 64.81 110 THR A CA 1
ATOM 913 C C . THR A 1 110 ? 1.302 4.126 -47.289 1.00 64.81 110 THR A C 1
ATOM 915 O O . THR A 1 110 ? 2.212 3.329 -47.520 1.00 64.81 110 THR A O 1
ATOM 918 N N . THR A 1 111 ? 1.069 5.179 -48.070 1.00 57.38 111 THR A N 1
ATOM 919 C CA . THR A 1 111 ? 1.783 5.505 -49.317 1.00 57.38 111 THR A CA 1
ATOM 920 C C . THR A 1 111 ? 3.304 5.649 -49.141 1.00 57.38 111 THR A C 1
ATOM 922 O O . THR A 1 111 ? 4.052 5.493 -50.094 1.00 57.38 111 THR A O 1
ATOM 925 N N . HIS A 1 112 ? 3.787 5.885 -47.914 1.00 58.91 112 HIS A N 1
ATOM 926 C CA . HIS A 1 112 ? 5.215 5.986 -47.575 1.00 58.91 112 HIS A CA 1
ATOM 927 C C . HIS A 1 112 ? 5.852 4.649 -47.154 1.00 58.91 112 HIS A C 1
ATOM 929 O O . HIS A 1 112 ? 6.973 4.629 -46.646 1.00 58.91 112 HIS A O 1
ATOM 935 N N . SER A 1 113 ? 5.159 3.518 -47.336 1.00 62.22 113 SER A N 1
ATOM 936 C CA . SER A 1 113 ? 5.682 2.193 -46.974 1.00 62.22 113 SER A CA 1
ATOM 937 C C . SER A 1 113 ? 6.983 1.833 -47.702 1.00 62.22 113 SER A C 1
ATOM 939 O O . SER A 1 113 ? 7.734 1.013 -47.184 1.00 62.22 113 SER A O 1
ATOM 941 N N . GLU A 1 114 ? 7.267 2.447 -48.852 1.00 61.41 114 GLU A N 1
ATOM 942 C CA . GLU A 1 114 ? 8.495 2.221 -49.627 1.00 61.41 114 GLU A CA 1
ATOM 943 C C . GLU A 1 114 ? 9.749 2.831 -48.973 1.00 61.41 114 GLU A C 1
ATOM 945 O O . GLU A 1 114 ? 10.845 2.303 -49.137 1.00 61.41 114 GLU A O 1
ATOM 950 N N . CYS A 1 115 ? 9.620 3.908 -48.183 1.00 61.59 115 CYS A N 1
ATOM 951 C CA . CYS A 1 115 ? 10.762 4.541 -47.500 1.00 61.59 115 CYS A CA 1
ATOM 952 C C . CYS A 1 115 ? 10.971 4.049 -46.059 1.00 61.59 115 CYS A C 1
ATOM 954 O O . CYS A 1 115 ? 11.931 4.434 -45.392 1.00 61.59 115 CYS A O 1
ATOM 956 N N . THR A 1 116 ? 10.072 3.202 -45.558 1.00 66.88 116 THR A N 1
ATOM 957 C CA . THR A 1 116 ? 10.022 2.784 -44.152 1.00 66.88 116 THR A CA 1
ATOM 958 C C . THR A 1 116 ? 9.876 1.273 -44.040 1.00 66.88 116 THR A C 1
ATOM 960 O O . THR A 1 116 ? 8.926 0.756 -43.439 1.00 66.88 116 THR A O 1
ATOM 963 N N . ASP A 1 117 ? 10.861 0.571 -44.603 1.00 80.56 117 ASP A N 1
ATOM 964 C CA . ASP A 1 117 ? 11.058 -0.862 -44.391 1.00 80.56 117 ASP A CA 1
ATOM 965 C C . ASP A 1 117 ? 11.031 -1.195 -42.898 1.00 80.56 117 ASP A C 1
ATOM 967 O O . ASP A 1 117 ? 11.536 -0.443 -42.059 1.00 80.56 117 ASP A O 1
ATOM 971 N N . LYS A 1 118 ? 10.452 -2.350 -42.556 1.00 81.56 118 LYS A N 1
ATOM 972 C CA . LYS A 1 118 ? 10.309 -2.783 -41.157 1.00 81.56 118 LYS A CA 1
ATOM 973 C C . LYS A 1 118 ? 11.662 -2.870 -40.451 1.00 81.56 118 LYS A C 1
ATOM 975 O O . LYS A 1 118 ? 11.772 -2.425 -39.312 1.00 81.56 118 LYS A O 1
ATOM 980 N N . ASP A 1 119 ? 12.676 -3.385 -41.138 1.00 83.25 119 ASP A N 1
ATOM 981 C CA . ASP A 1 119 ? 14.013 -3.557 -40.570 1.00 83.25 119 ASP A CA 1
ATOM 982 C C . ASP A 1 119 ? 14.711 -2.207 -40.365 1.00 83.25 119 ASP A C 1
ATOM 984 O O . ASP A 1 119 ? 15.179 -1.926 -39.262 1.00 83.25 119 ASP A O 1
ATOM 988 N N . LYS A 1 120 ? 14.645 -1.306 -41.357 1.00 85.62 120 LYS A N 1
ATOM 989 C CA . LYS A 1 120 ? 15.163 0.069 -41.235 1.00 85.62 120 LYS A CA 1
ATOM 990 C C . LYS A 1 120 ? 14.472 0.842 -40.114 1.00 85.62 120 LYS A C 1
ATOM 992 O O . LYS A 1 120 ? 15.121 1.567 -39.368 1.00 85.62 120 LYS A O 1
ATOM 997 N N . PHE A 1 121 ? 13.159 0.673 -39.948 1.00 86.50 121 PHE A N 1
ATOM 998 C CA . PHE A 1 121 ? 12.423 1.291 -38.846 1.00 86.50 121 PHE A CA 1
ATOM 999 C C . PHE A 1 121 ? 12.924 0.800 -37.481 1.00 86.50 121 PHE A C 1
ATOM 1001 O O . PHE A 1 121 ? 13.152 1.609 -36.582 1.00 86.50 121 PHE A O 1
ATOM 1008 N N . VAL A 1 122 ? 13.132 -0.511 -37.322 1.00 87.69 122 VAL A N 1
ATOM 1009 C CA . VAL A 1 122 ? 13.677 -1.083 -36.082 1.00 87.69 122 VAL A CA 1
ATOM 1010 C C . VAL A 1 122 ? 15.096 -0.573 -35.819 1.00 87.69 122 VAL A C 1
ATOM 1012 O O . VAL A 1 122 ? 15.417 -0.234 -34.681 1.00 87.69 122 VAL A O 1
ATOM 1015 N N . GLU A 1 123 ? 15.933 -0.468 -36.850 1.00 88.44 123 GLU A N 1
ATOM 1016 C CA . GLU A 1 123 ? 17.283 0.095 -36.740 1.00 88.44 123 GLU A CA 1
ATOM 1017 C C . GLU A 1 123 ? 17.265 1.561 -36.300 1.00 88.44 123 GLU A C 1
ATOM 1019 O O . GLU A 1 123 ? 17.951 1.914 -35.341 1.00 88.44 123 GLU A O 1
ATOM 1024 N N . VAL A 1 124 ? 16.429 2.399 -36.920 1.00 89.94 124 VAL A N 1
ATOM 1025 C CA . VAL A 1 124 ? 16.270 3.811 -36.540 1.00 89.94 124 VAL A CA 1
ATOM 1026 C C . VAL A 1 124 ? 15.760 3.941 -35.105 1.00 89.94 124 VAL A C 1
ATOM 1028 O O . VAL A 1 124 ? 16.259 4.772 -34.347 1.00 89.94 124 VAL A O 1
ATOM 1031 N N . MET A 1 125 ? 14.810 3.101 -34.689 1.00 90.12 125 MET A N 1
ATOM 1032 C CA . MET A 1 125 ? 14.318 3.093 -33.309 1.00 90.12 125 MET A CA 1
ATOM 1033 C C . MET A 1 125 ? 15.406 2.693 -32.308 1.00 90.12 125 MET A C 1
ATOM 1035 O O . MET A 1 125 ? 15.522 3.316 -31.253 1.00 90.12 125 MET A O 1
ATOM 1039 N N . ASN A 1 126 ? 16.235 1.702 -32.644 1.00 89.62 126 ASN A N 1
ATOM 1040 C CA . ASN A 1 126 ? 17.378 1.313 -31.820 1.00 89.62 126 ASN A CA 1
ATOM 1041 C C . ASN A 1 126 ? 18.429 2.433 -31.749 1.00 89.62 126 ASN A C 1
ATOM 1043 O O . ASN A 1 126 ? 18.958 2.698 -30.672 1.00 89.62 126 ASN A O 1
ATOM 1047 N N . ALA A 1 127 ? 18.701 3.123 -32.860 1.00 90.38 127 ALA A N 1
ATOM 1048 C CA . ALA A 1 127 ? 19.603 4.273 -32.886 1.00 90.38 127 ALA A CA 1
ATOM 1049 C C . ALA A 1 127 ? 19.067 5.435 -32.033 1.00 90.38 127 ALA A C 1
ATOM 1051 O O . ALA A 1 127 ? 19.802 6.006 -31.230 1.00 90.38 127 ALA A O 1
ATOM 1052 N N . LYS A 1 128 ? 17.765 5.732 -32.132 1.00 91.50 128 LYS A N 1
ATOM 1053 C CA . LYS A 1 128 ? 17.099 6.743 -31.300 1.00 91.50 128 LYS A CA 1
ATOM 1054 C C . LYS A 1 128 ? 17.157 6.391 -29.815 1.00 91.50 128 LYS A C 1
ATOM 1056 O O . LYS A 1 128 ? 17.369 7.283 -28.998 1.00 91.50 128 LYS A O 1
ATOM 1061 N N . TYR A 1 129 ? 16.985 5.116 -29.464 1.00 91.06 129 TYR A N 1
ATOM 1062 C CA . TYR A 1 129 ? 17.120 4.653 -28.083 1.00 91.06 129 TYR A CA 1
ATOM 1063 C C . TYR A 1 129 ? 18.518 4.943 -27.529 1.00 91.06 129 TYR A C 1
ATOM 1065 O O . TYR A 1 129 ? 18.619 5.515 -26.450 1.00 91.06 129 TYR A O 1
ATOM 1073 N N . LEU A 1 130 ? 19.576 4.631 -28.289 1.00 89.56 130 LEU A N 1
ATOM 1074 C CA . LEU A 1 130 ? 20.955 4.932 -27.888 1.00 89.56 130 LEU A CA 1
ATOM 1075 C C . LEU A 1 130 ? 21.198 6.434 -27.716 1.00 89.56 130 LEU A C 1
ATOM 1077 O O . LEU A 1 130 ? 21.824 6.839 -26.744 1.00 89.56 130 LEU A O 1
ATOM 1081 N N . ALA A 1 131 ? 20.653 7.258 -28.612 1.00 90.50 131 ALA A N 1
ATOM 1082 C CA . ALA A 1 131 ? 20.754 8.713 -28.515 1.00 90.50 131 ALA A CA 1
ATOM 1083 C C . ALA A 1 131 ? 19.943 9.319 -27.350 1.00 90.50 131 ALA A C 1
ATOM 1085 O O . ALA A 1 131 ? 20.157 10.475 -27.004 1.00 90.50 131 ALA A O 1
ATOM 1086 N N . SER A 1 132 ? 19.005 8.566 -26.763 1.00 92.00 132 SER A N 1
ATOM 1087 C CA . SER A 1 132 ? 18.141 9.021 -25.660 1.00 92.00 132 SER A CA 1
ATOM 1088 C C . SER A 1 132 ? 18.613 8.533 -24.285 1.00 92.00 132 SER A C 1
ATOM 1090 O O . SER A 1 132 ? 17.869 8.645 -23.310 1.00 92.00 132 SER A O 1
ATOM 1092 N N . LEU A 1 133 ? 19.800 7.928 -24.198 1.00 89.75 133 LEU A N 1
ATOM 1093 C CA . LEU A 1 133 ? 20.379 7.515 -22.923 1.00 89.75 133 LEU A CA 1
ATOM 1094 C C . LEU A 1 133 ? 20.887 8.738 -22.151 1.00 89.75 133 LEU A C 1
ATOM 1096 O O . LEU A 1 133 ? 21.409 9.680 -22.744 1.00 89.75 133 LEU A O 1
ATOM 1100 N N . ALA A 1 134 ? 20.735 8.705 -20.826 1.00 90.88 134 ALA A N 1
ATOM 1101 C CA . ALA A 1 134 ? 21.295 9.726 -19.947 1.00 90.88 134 ALA A CA 1
ATOM 1102 C C . ALA A 1 134 ? 22.825 9.728 -20.054 1.00 90.88 134 ALA A C 1
ATOM 1104 O O . ALA A 1 134 ? 23.450 8.664 -20.123 1.00 90.88 134 ALA A O 1
ATOM 1105 N N . ALA A 1 135 ? 23.426 10.916 -20.065 1.00 92.00 135 ALA A N 1
ATOM 1106 C CA . ALA A 1 135 ? 24.867 11.038 -20.214 1.00 92.00 135 ALA A CA 1
ATOM 1107 C C . ALA A 1 135 ? 25.582 10.614 -18.916 1.00 92.00 135 ALA A C 1
ATOM 1109 O O . ALA A 1 135 ? 25.148 10.983 -17.818 1.00 92.00 135 ALA A O 1
ATOM 1110 N N . PRO A 1 136 ? 26.708 9.881 -18.995 1.00 91.75 136 PRO A N 1
ATOM 1111 C CA . PRO A 1 136 ? 27.523 9.607 -17.820 1.00 91.75 136 PRO A CA 1
ATOM 1112 C C . PRO A 1 136 ? 27.978 10.910 -17.147 1.00 91.75 136 PRO A C 1
ATOM 1114 O O . PRO A 1 136 ? 28.496 11.808 -17.805 1.00 91.75 136 PRO A O 1
ATOM 1117 N N . GLY A 1 137 ? 27.796 11.006 -15.829 1.00 94.00 137 GLY A N 1
ATOM 1118 C CA . GLY A 1 137 ? 28.134 12.205 -15.049 1.00 94.00 137 GLY A CA 1
ATOM 1119 C C . GLY A 1 137 ? 26.993 13.215 -14.883 1.00 94.00 137 GLY A C 1
ATOM 1120 O O . GLY A 1 137 ? 27.170 14.208 -14.181 1.00 94.00 137 GLY A O 1
ATOM 1121 N N . GLU A 1 138 ? 25.815 12.964 -15.461 1.00 94.75 138 GLU A N 1
ATOM 1122 C CA . GLU A 1 138 ? 24.628 13.788 -15.226 1.00 94.75 138 GLU A CA 1
ATOM 1123 C C . GLU A 1 138 ? 24.213 13.750 -13.736 1.00 94.75 138 GLU A C 1
ATOM 1125 O O . GLU A 1 138 ? 24.130 12.664 -13.146 1.00 94.75 138 GLU A O 1
ATOM 1130 N N . PRO A 1 139 ? 23.940 14.903 -13.088 1.00 95.44 139 PRO A N 1
ATOM 1131 C CA . PRO A 1 139 ? 23.609 14.969 -11.664 1.00 95.44 139 PRO A CA 1
ATOM 1132 C C . PRO A 1 139 ? 22.156 14.532 -11.391 1.00 95.44 139 PRO A C 1
ATOM 1134 O O . PRO A 1 139 ? 21.334 15.300 -10.890 1.00 95.44 139 PRO A O 1
ATOM 1137 N N . VAL A 1 140 ? 21.840 13.264 -11.678 1.00 96.12 140 VAL A N 1
ATOM 1138 C CA . VAL A 1 140 ? 20.486 12.686 -11.579 1.00 96.12 140 VAL A CA 1
ATOM 1139 C C . VAL A 1 140 ? 19.877 12.797 -10.180 1.00 96.12 140 VAL A C 1
ATOM 1141 O O . VAL A 1 140 ? 18.664 12.925 -10.050 1.00 96.12 140 VAL A O 1
ATOM 1144 N N . GLY A 1 141 ? 20.701 12.805 -9.125 1.00 95.62 141 GLY A N 1
ATOM 1145 C CA . GLY A 1 141 ? 20.234 13.004 -7.751 1.00 95.62 141 GLY A CA 1
ATOM 1146 C C . GLY A 1 141 ? 19.688 14.414 -7.506 1.00 95.62 141 GLY A C 1
ATOM 1147 O O . GLY A 1 141 ? 18.626 14.566 -6.902 1.00 95.62 141 GLY A O 1
ATOM 1148 N N . LEU A 1 142 ? 20.373 15.441 -8.023 1.00 95.44 142 LEU A N 1
ATOM 1149 C CA . LEU A 1 142 ? 19.931 16.833 -7.909 1.00 95.44 142 LEU A CA 1
ATOM 1150 C C . LEU A 1 142 ? 18.686 17.081 -8.769 1.00 95.44 142 LEU A C 1
ATOM 1152 O O . LEU A 1 142 ? 17.724 17.681 -8.293 1.00 95.44 142 LEU A O 1
ATOM 1156 N N . LEU A 1 143 ? 18.679 16.550 -9.997 1.00 95.94 143 LEU A N 1
ATOM 1157 C CA . LEU A 1 143 ? 17.531 16.633 -10.902 1.00 95.94 143 LEU A CA 1
ATOM 1158 C C . LEU A 1 143 ? 16.296 15.945 -10.311 1.00 95.94 143 LEU A C 1
ATOM 1160 O O . LEU A 1 143 ? 15.206 16.510 -10.358 1.00 95.94 143 LEU A O 1
ATOM 1164 N N . ALA A 1 144 ? 16.453 14.766 -9.699 1.00 94.94 144 ALA A N 1
ATOM 1165 C CA . ALA A 1 144 ? 15.357 14.071 -9.026 1.00 94.94 144 ALA A CA 1
ATOM 1166 C C . ALA A 1 144 ? 14.819 14.871 -7.829 1.00 94.94 144 ALA A C 1
ATOM 1168 O O . ALA A 1 144 ? 13.604 14.986 -7.663 1.00 94.94 144 ALA A O 1
ATOM 1169 N N . ALA A 1 145 ? 15.706 15.466 -7.023 1.00 92.19 145 ALA A N 1
ATOM 1170 C CA . ALA A 1 145 ? 15.310 16.309 -5.897 1.00 92.19 145 ALA A CA 1
ATOM 1171 C C . ALA A 1 145 ? 14.527 17.552 -6.357 1.00 92.19 145 ALA A C 1
ATOM 1173 O O . ALA A 1 145 ? 13.472 17.846 -5.795 1.00 92.19 145 ALA A O 1
ATOM 1174 N N . GLN A 1 146 ? 14.991 18.240 -7.406 1.00 93.88 146 GLN A N 1
ATOM 1175 C CA . GLN A 1 146 ? 14.291 19.387 -7.997 1.00 93.88 146 GLN A CA 1
ATOM 1176 C C . GLN A 1 146 ? 12.945 18.982 -8.608 1.00 93.88 146 GLN A C 1
ATOM 1178 O O . GLN A 1 146 ? 11.934 19.622 -8.330 1.00 93.88 146 GLN A O 1
ATOM 1183 N N . SER A 1 147 ? 12.910 17.864 -9.339 1.00 94.06 147 SER A N 1
ATOM 1184 C CA . SER A 1 147 ? 11.700 17.339 -9.988 1.00 94.06 147 SER A CA 1
ATOM 1185 C C . SER A 1 147 ? 10.590 16.970 -9.002 1.00 94.06 147 SER A C 1
ATOM 1187 O O . SER A 1 147 ? 9.429 16.910 -9.389 1.00 94.06 147 SER A O 1
ATOM 1189 N N . ILE A 1 148 ? 10.921 16.709 -7.733 1.00 89.62 148 ILE A N 1
ATOM 1190 C CA . ILE A 1 148 ? 9.931 16.518 -6.664 1.00 89.62 148 ILE A CA 1
ATOM 1191 C C . ILE A 1 148 ? 9.665 17.844 -5.943 1.00 89.62 148 ILE A C 1
ATOM 1193 O O . ILE A 1 148 ? 8.511 18.189 -5.688 1.00 89.62 148 ILE A O 1
ATOM 1197 N N . GLY A 1 149 ? 10.717 18.589 -5.599 1.00 87.88 149 GLY A N 1
ATOM 1198 C CA . GLY A 1 149 ? 10.639 19.796 -4.777 1.00 87.88 149 GLY A CA 1
ATOM 1199 C C . GLY A 1 149 ? 9.908 20.961 -5.444 1.00 87.88 149 GLY A C 1
ATOM 1200 O O . GLY A 1 149 ? 9.037 21.562 -4.817 1.00 87.88 149 GLY A O 1
ATOM 1201 N N . GLU A 1 150 ? 10.205 21.255 -6.712 1.00 86.50 150 GLU A N 1
ATOM 1202 C CA . GLU A 1 150 ? 9.582 22.353 -7.458 1.00 86.50 150 GLU A CA 1
ATOM 1203 C C . GLU A 1 150 ? 8.060 22.169 -7.597 1.00 86.50 150 GLU A C 1
ATOM 1205 O O . GLU A 1 150 ? 7.325 23.040 -7.119 1.00 86.50 150 GLU A O 1
ATOM 1210 N N . PRO A 1 151 ? 7.528 21.046 -8.128 1.00 86.31 151 PRO A N 1
ATOM 1211 C CA . PRO A 1 151 ? 6.080 20.861 -8.211 1.00 86.31 151 PRO A CA 1
ATOM 1212 C C . PRO A 1 151 ? 5.419 20.699 -6.838 1.00 86.31 151 PRO A C 1
ATOM 1214 O O . PRO A 1 151 ? 4.238 21.013 -6.695 1.00 86.31 151 PRO A O 1
ATOM 1217 N N . SER A 1 152 ? 6.154 20.283 -5.796 1.00 81.94 152 SER A N 1
ATOM 1218 C CA . SER A 1 152 ? 5.607 20.250 -4.431 1.00 81.94 152 SER A CA 1
ATOM 1219 C C . SER A 1 152 ? 5.164 21.636 -3.962 1.00 81.94 152 SER A C 1
ATOM 1221 O O . SER A 1 152 ? 4.164 21.735 -3.256 1.00 81.94 152 SER A O 1
ATOM 1223 N N . THR A 1 153 ? 5.832 22.711 -4.398 1.00 78.56 153 THR A N 1
ATOM 1224 C CA . THR A 1 153 ? 5.403 24.084 -4.079 1.00 78.56 153 THR A CA 1
ATOM 1225 C C . THR A 1 153 ? 3.994 24.374 -4.603 1.00 78.56 153 THR A C 1
ATOM 1227 O O . THR A 1 153 ? 3.187 24.962 -3.878 1.00 78.56 153 THR A O 1
ATOM 1230 N N . GLN A 1 154 ? 3.648 23.850 -5.787 1.00 80.00 154 GLN A N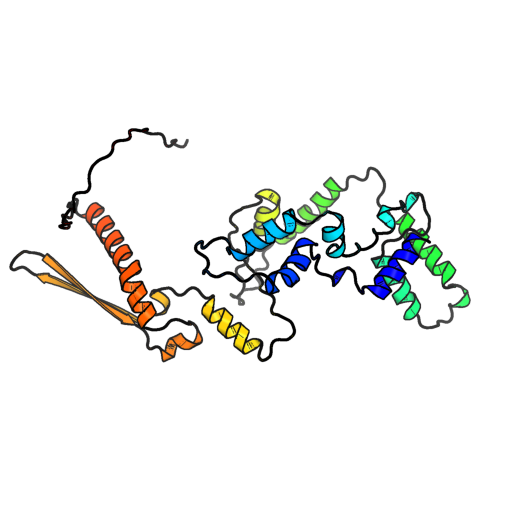 1
ATOM 1231 C CA . GLN A 1 154 ? 2.313 23.967 -6.383 1.00 80.00 154 GLN A CA 1
ATOM 1232 C C . GLN A 1 154 ? 1.260 23.167 -5.606 1.00 80.00 154 GLN A C 1
ATOM 1234 O O . GLN A 1 154 ? 0.102 23.570 -5.547 1.00 80.00 154 GLN A O 1
ATOM 1239 N N . MET A 1 155 ? 1.652 22.079 -4.934 1.00 72.81 155 MET A N 1
ATOM 1240 C CA . MET A 1 155 ? 0.750 21.299 -4.077 1.00 72.81 155 MET A CA 1
ATOM 1241 C C . MET A 1 155 ? 0.363 22.020 -2.774 1.00 72.81 155 MET A C 1
ATOM 1243 O O . MET A 1 155 ? -0.526 21.548 -2.066 1.00 72.81 155 MET A O 1
ATOM 1247 N N . THR A 1 156 ? 1.031 23.129 -2.429 1.00 63.34 156 THR A N 1
ATOM 1248 C CA . THR A 1 156 ? 0.735 23.930 -1.223 1.00 63.34 156 THR A CA 1
ATOM 1249 C C . THR A 1 156 ? -0.476 24.841 -1.407 1.00 63.34 156 THR A C 1
ATOM 1251 O O . THR A 1 156 ? -1.136 25.188 -0.427 1.00 63.34 156 THR A O 1
ATOM 1254 N N . LEU A 1 157 ? -0.776 25.246 -2.647 1.00 63.00 157 LEU A N 1
ATOM 1255 C CA . LEU A 1 157 ? -1.973 26.025 -2.941 1.00 63.00 157 LEU A CA 1
ATOM 1256 C C . LEU A 1 157 ? -3.174 25.079 -2.901 1.00 63.00 157 LEU A C 1
ATOM 1258 O O . LEU A 1 157 ? -3.410 24.277 -3.801 1.00 63.00 157 LEU A O 1
ATOM 1262 N N . ASN A 1 158 ? -3.888 25.143 -1.780 1.00 55.00 158 ASN A N 1
ATOM 1263 C CA . ASN A 1 158 ? -5.053 24.333 -1.468 1.00 55.00 158 ASN A CA 1
ATOM 1264 C C . ASN A 1 158 ? -6.030 24.217 -2.647 1.00 55.00 158 ASN A C 1
ATOM 1266 O O . ASN A 1 158 ? -6.572 25.212 -3.128 1.00 55.00 158 ASN A O 1
ATOM 1270 N N . THR A 1 159 ? -6.396 22.988 -2.998 1.00 51.09 159 THR A N 1
ATOM 1271 C CA . THR A 1 159 ? -7.655 22.689 -3.684 1.00 51.09 159 THR A CA 1
ATOM 1272 C C . THR A 1 159 ? -8.826 22.871 -2.706 1.00 51.09 159 THR A C 1
ATOM 1274 O O . THR A 1 159 ? -9.527 21.929 -2.345 1.00 51.09 159 THR A O 1
ATOM 1277 N N . PHE A 1 160 ? -9.084 24.116 -2.292 1.00 47.78 160 PHE A N 1
ATOM 1278 C CA . PHE A 1 160 ? -10.294 24.533 -1.565 1.00 47.78 160 PHE A CA 1
ATOM 1279 C C . PHE A 1 160 ? -11.533 24.581 -2.487 1.00 47.78 160 PHE A C 1
ATOM 1281 O O . PHE A 1 160 ? -12.368 25.473 -2.397 1.00 47.78 160 PHE A O 1
ATOM 1288 N N . HIS A 1 161 ? -11.689 23.581 -3.360 1.00 49.19 161 HIS A N 1
ATOM 1289 C CA . HIS A 1 161 ? -12.924 23.336 -4.116 1.00 49.19 161 HIS A CA 1
ATOM 1290 C C . HIS A 1 161 ? -13.425 21.886 -3.982 1.00 49.19 161 HIS A C 1
ATOM 1292 O O . HIS A 1 161 ? -14.206 21.418 -4.801 1.00 49.19 161 HIS A O 1
ATOM 1298 N N . PHE A 1 162 ? -13.042 21.188 -2.906 1.00 46.72 162 PHE A N 1
ATOM 1299 C CA . PHE A 1 162 ? -13.715 19.962 -2.443 1.00 46.72 162 PHE A CA 1
ATOM 1300 C C . PHE A 1 162 ? -14.622 20.206 -1.226 1.00 46.72 162 PHE A C 1
ATOM 1302 O O . PHE A 1 162 ? -14.871 19.294 -0.437 1.00 46.72 162 PHE A O 1
ATOM 1309 N N . ALA A 1 163 ? -15.148 21.425 -1.072 1.00 39.16 163 ALA A N 1
ATOM 1310 C CA . ALA A 1 163 ? -16.243 21.712 -0.149 1.00 39.16 163 ALA A CA 1
ATOM 1311 C C . ALA A 1 163 ? -17.489 20.905 -0.574 1.00 39.16 163 ALA A C 1
ATOM 1313 O O . ALA A 1 163 ? -18.307 21.376 -1.355 1.00 39.16 163 ALA A O 1
ATOM 1314 N N . GLY A 1 164 ? -17.586 19.647 -0.134 1.00 43.47 164 GLY A N 1
ATOM 1315 C CA . GLY A 1 164 ? -18.742 18.787 -0.404 1.00 43.47 164 GLY A CA 1
ATOM 1316 C C . GLY A 1 164 ? -18.492 17.277 -0.479 1.00 43.47 164 GLY A C 1
ATOM 1317 O O . GLY A 1 164 ? -19.463 16.530 -0.454 1.00 43.47 164 GLY A O 1
ATOM 1318 N N . ARG A 1 165 ? -17.244 16.784 -0.537 1.00 47.84 165 ARG A N 1
ATOM 1319 C CA . ARG A 1 165 ? -16.962 15.336 -0.416 1.00 47.84 165 ARG A CA 1
ATOM 1320 C C . ARG A 1 165 ? -16.167 15.048 0.850 1.00 47.84 165 ARG A C 1
ATOM 1322 O O . ARG A 1 165 ? -14.943 15.023 0.827 1.00 47.84 165 ARG A O 1
ATOM 1329 N N . GLY A 1 166 ? -16.878 14.801 1.945 1.00 45.47 166 GLY A N 1
ATOM 1330 C CA . GLY A 1 166 ? -16.310 14.408 3.239 1.00 45.47 166 GLY A CA 1
ATOM 1331 C C . GLY A 1 166 ? -15.748 12.980 3.306 1.00 45.47 166 GLY A C 1
ATOM 1332 O O . GLY A 1 166 ? -15.558 12.476 4.407 1.00 45.47 166 GLY A O 1
ATOM 1333 N N . ASP A 1 167 ? -15.486 12.317 2.176 1.00 46.56 167 ASP A N 1
ATOM 1334 C CA . ASP A 1 167 ? -15.298 10.858 2.163 1.00 46.56 167 ASP A CA 1
ATOM 1335 C C . ASP A 1 167 ? -13.844 10.372 2.161 1.00 46.56 167 ASP A C 1
ATOM 1337 O O . ASP A 1 167 ? -13.613 9.173 2.301 1.00 46.56 167 ASP A O 1
ATOM 1341 N N . MET A 1 168 ? -12.838 11.247 2.052 1.00 51.78 168 MET A N 1
ATOM 1342 C CA . MET A 1 168 ? -11.434 10.812 2.116 1.00 51.78 168 MET A CA 1
ATOM 1343 C C . MET A 1 168 ? -10.551 11.831 2.841 1.00 51.78 168 MET A C 1
ATOM 1345 O O . MET A 1 168 ? -9.776 12.557 2.226 1.00 51.78 168 MET A O 1
ATOM 1349 N N . ASN A 1 169 ? -10.622 11.834 4.175 1.00 55.59 169 ASN A N 1
ATOM 1350 C CA . ASN A 1 169 ? -9.638 12.479 5.056 1.00 55.59 169 ASN A CA 1
ATOM 1351 C C . ASN A 1 169 ? -8.303 11.704 5.039 1.00 55.59 169 ASN A C 1
ATOM 1353 O O . ASN A 1 169 ? -7.862 11.178 6.058 1.00 55.59 169 ASN A O 1
ATOM 1357 N N . VAL A 1 170 ? -7.681 11.571 3.869 1.00 59.31 170 VAL A N 1
ATOM 1358 C CA . VAL A 1 170 ? -6.320 11.039 3.724 1.00 59.31 170 VAL A CA 1
ATOM 1359 C C . VAL A 1 170 ? -5.349 12.214 3.832 1.00 59.31 170 VAL A C 1
ATOM 1361 O O . VAL A 1 170 ? -5.656 13.311 3.366 1.00 59.31 170 VAL A O 1
ATOM 1364 N N . THR A 1 171 ? -4.174 12.025 4.441 1.00 63.47 171 THR A N 1
ATOM 1365 C CA . THR A 1 171 ? -3.117 13.042 4.365 1.00 63.47 171 THR A CA 1
ATOM 1366 C C . THR A 1 171 ? -2.734 13.264 2.895 1.00 63.47 171 THR A C 1
ATOM 1368 O O . THR A 1 171 ? -2.242 12.360 2.223 1.00 63.47 171 THR A O 1
ATOM 1371 N N . LEU A 1 172 ? -3.003 14.463 2.369 1.00 71.50 172 LEU A N 1
ATOM 1372 C CA . LEU A 1 172 ? -2.725 14.855 0.983 1.00 71.50 172 LEU A CA 1
ATOM 1373 C C . LEU A 1 172 ? -1.609 15.903 0.926 1.00 71.50 172 LEU A C 1
ATOM 1375 O O . LEU A 1 172 ? -1.342 16.595 1.907 1.00 71.50 172 LEU A O 1
ATOM 1379 N N . GLY A 1 173 ? -0.967 16.024 -0.238 1.00 77.44 173 GLY A N 1
ATOM 1380 C CA . GLY A 1 173 ? -0.008 17.092 -0.524 1.00 77.44 173 GLY A CA 1
ATOM 1381 C C . GLY A 1 173 ? 1.329 16.975 0.211 1.00 77.44 173 GLY A C 1
ATOM 1382 O O . GLY A 1 173 ? 1.836 15.880 0.471 1.00 77.44 173 GLY A O 1
ATOM 1383 N N . ILE A 1 174 ? 1.897 18.135 0.558 1.00 82.19 174 ILE A N 1
ATOM 1384 C CA . ILE A 1 174 ? 3.184 18.254 1.262 1.00 82.19 174 ILE A CA 1
ATOM 1385 C C . ILE A 1 174 ? 3.217 17.486 2.596 1.00 82.19 174 ILE A C 1
ATOM 1387 O O . ILE A 1 174 ? 4.221 16.817 2.852 1.00 82.19 174 ILE A O 1
ATOM 1391 N N . PRO A 1 175 ? 2.172 17.513 3.453 1.00 81.44 175 PRO A N 1
ATOM 1392 C CA . PRO A 1 175 ? 2.167 16.727 4.686 1.00 81.44 175 PRO A CA 1
ATOM 1393 C C . PRO A 1 175 ? 2.430 15.233 4.464 1.00 81.44 175 PRO A C 1
ATOM 1395 O O . PRO A 1 175 ? 3.200 14.632 5.213 1.00 81.44 175 PRO A O 1
ATOM 1398 N N . ARG A 1 176 ? 1.858 14.643 3.406 1.00 84.06 176 ARG A N 1
ATOM 1399 C CA . ARG A 1 176 ? 2.085 13.234 3.064 1.00 84.06 176 ARG A CA 1
ATOM 1400 C C . ARG A 1 176 ? 3.495 12.989 2.542 1.00 84.06 176 ARG A C 1
ATOM 1402 O O . ARG A 1 176 ? 4.128 12.014 2.939 1.00 84.06 176 ARG A O 1
ATOM 1409 N N . LEU A 1 177 ? 3.998 13.882 1.689 1.00 85.38 177 LEU A N 1
ATOM 1410 C CA . LEU A 1 177 ? 5.376 13.818 1.197 1.00 85.38 177 LEU A CA 1
ATOM 1411 C C . LEU A 1 177 ? 6.390 13.876 2.344 1.00 85.38 177 LEU A C 1
ATOM 1413 O O . LEU A 1 177 ? 7.327 13.082 2.360 1.00 85.38 177 LEU A O 1
ATOM 1417 N N . ARG A 1 178 ? 6.176 14.743 3.342 1.00 84.38 178 ARG A N 1
ATOM 1418 C CA . ARG A 1 178 ? 7.025 14.821 4.542 1.00 84.38 178 ARG A CA 1
ATOM 1419 C C . ARG A 1 178 ? 7.023 13.510 5.327 1.00 84.38 178 ARG A C 1
ATOM 1421 O O . ARG A 1 178 ? 8.091 13.028 5.696 1.00 84.38 178 ARG A O 1
ATOM 1428 N N . GLU A 1 179 ? 5.846 12.931 5.565 1.00 87.19 179 GLU A N 1
ATOM 1429 C CA . GLU A 1 179 ? 5.720 11.656 6.287 1.00 87.19 179 GLU A CA 1
ATOM 1430 C C . GLU A 1 179 ? 6.500 10.522 5.608 1.00 87.19 179 GLU A C 1
ATOM 1432 O O . GLU A 1 179 ? 7.134 9.728 6.303 1.00 87.19 179 GLU A O 1
ATOM 1437 N N . ILE A 1 180 ? 6.458 10.461 4.271 1.00 88.62 180 ILE A N 1
ATOM 1438 C CA . ILE A 1 180 ? 7.108 9.411 3.474 1.00 88.62 180 ILE A CA 1
ATOM 1439 C C . ILE A 1 180 ? 8.615 9.658 3.342 1.00 88.62 180 ILE A C 1
ATOM 1441 O O . ILE A 1 180 ? 9.398 8.749 3.596 1.00 88.62 180 ILE A O 1
ATOM 1445 N N . LEU A 1 181 ? 9.019 10.859 2.919 1.00 88.56 181 LEU A N 1
ATOM 1446 C CA . LEU A 1 181 ? 10.396 11.135 2.496 1.00 88.56 181 LEU A CA 1
ATOM 1447 C C . LEU A 1 181 ? 11.282 11.686 3.612 1.00 88.56 181 LEU A C 1
ATOM 1449 O O . LEU A 1 181 ? 12.453 11.336 3.677 1.00 88.56 181 LEU A O 1
ATOM 1453 N N . MET A 1 182 ? 10.757 12.568 4.466 1.00 86.62 182 MET A N 1
ATOM 1454 C CA . MET A 1 182 ? 11.582 13.292 5.442 1.00 86.62 182 MET A CA 1
ATOM 1455 C C . MET A 1 182 ? 11.648 12.572 6.783 1.00 86.62 182 MET A C 1
ATOM 1457 O O . MET A 1 182 ? 12.714 12.451 7.373 1.00 86.62 182 MET A O 1
ATOM 1461 N N . THR A 1 183 ? 10.495 12.136 7.291 1.00 87.94 183 THR A N 1
ATOM 1462 C CA . THR A 1 183 ? 10.400 11.574 8.646 1.00 87.94 183 THR A CA 1
ATOM 1463 C C . THR A 1 183 ? 10.411 10.050 8.645 1.00 87.94 183 THR A C 1
ATOM 1465 O O . THR A 1 183 ? 10.698 9.463 9.682 1.00 87.94 183 THR A O 1
ATOM 1468 N N . ALA A 1 184 ? 10.070 9.415 7.515 1.00 88.06 184 ALA A N 1
ATOM 1469 C CA . ALA A 1 184 ? 9.887 7.965 7.409 1.00 88.06 184 ALA A CA 1
ATOM 1470 C C . ALA A 1 184 ? 9.077 7.408 8.599 1.00 88.06 184 ALA A C 1
ATOM 1472 O O . ALA A 1 184 ? 9.486 6.467 9.281 1.00 88.06 184 ALA A O 1
ATOM 1473 N N . SER A 1 185 ? 7.952 8.066 8.909 1.00 83.81 185 SER A N 1
ATOM 1474 C CA . SER A 1 185 ? 7.257 7.856 10.183 1.00 83.81 185 SER A CA 1
ATOM 1475 C C . SER A 1 185 ? 6.740 6.423 10.315 1.00 83.81 185 SER A C 1
ATOM 1477 O O . SER A 1 185 ? 5.951 5.961 9.491 1.00 83.81 185 SER A O 1
ATOM 1479 N N . ALA A 1 186 ? 7.096 5.756 11.417 1.00 87.19 186 ALA A N 1
ATOM 1480 C CA . ALA A 1 186 ? 6.556 4.439 11.761 1.00 87.19 186 ALA A CA 1
ATOM 1481 C C . ALA A 1 186 ? 5.048 4.480 12.080 1.00 87.19 186 ALA A C 1
ATOM 1483 O O . ALA A 1 186 ? 4.344 3.485 11.913 1.00 87.19 186 ALA A O 1
ATOM 1484 N N . LYS A 1 187 ? 4.537 5.632 12.538 1.00 87.00 187 LYS A N 1
ATOM 1485 C CA . LYS A 1 187 ? 3.115 5.849 12.840 1.00 87.00 187 LYS A CA 1
ATOM 1486 C C . LYS A 1 187 ? 2.567 6.928 11.913 1.00 87.00 187 LYS A C 1
ATOM 1488 O O . LYS A 1 187 ? 2.782 8.121 12.129 1.00 87.00 187 LYS A O 1
ATOM 1493 N N . LEU A 1 188 ? 1.877 6.499 10.862 1.00 86.00 188 LEU A N 1
ATOM 1494 C CA . LEU A 1 188 ? 1.184 7.399 9.941 1.00 86.00 188 LEU A CA 1
ATOM 1495 C C . LEU A 1 188 ? -0.061 7.988 10.611 1.00 86.00 188 LEU A C 1
ATOM 1497 O O . LEU A 1 188 ? -0.723 7.301 11.388 1.00 86.00 188 LEU A O 1
ATOM 1501 N N . LYS A 1 189 ? -0.411 9.237 10.281 1.00 82.25 189 LYS A N 1
ATOM 1502 C CA . LYS A 1 189 ? -1.623 9.882 10.817 1.00 82.25 189 LYS A CA 1
ATOM 1503 C C . LYS A 1 189 ? -2.904 9.205 10.328 1.00 82.25 189 LYS A C 1
ATOM 1505 O O . LYS A 1 189 ? -3.827 9.007 11.108 1.00 82.25 189 LYS A O 1
ATOM 1510 N N . THR A 1 190 ? -2.947 8.838 9.048 1.00 84.62 190 THR A N 1
ATOM 1511 C CA . THR A 1 190 ? -4.102 8.192 8.405 1.00 84.62 190 THR A CA 1
ATOM 1512 C C . THR A 1 190 ? -3.653 6.912 7.688 1.00 84.62 190 THR A C 1
ATOM 1514 O O . THR A 1 190 ? -3.470 6.931 6.468 1.00 84.62 190 THR A O 1
ATOM 1517 N N . PRO A 1 191 ? -3.388 5.807 8.414 1.00 86.94 191 PRO A N 1
ATOM 1518 C CA . PRO A 1 191 ? -3.021 4.539 7.790 1.00 86.94 191 PRO A CA 1
ATOM 1519 C C . PRO A 1 191 ? -4.225 3.938 7.053 1.00 86.94 191 PRO A C 1
ATOM 1521 O O . PRO A 1 191 ? -5.327 3.884 7.598 1.00 86.94 191 PRO A O 1
ATOM 1524 N N . ASN A 1 192 ? -4.012 3.464 5.826 1.00 85.19 192 ASN A N 1
ATOM 1525 C CA . ASN A 1 192 ? -5.015 2.767 5.024 1.00 85.19 192 ASN A CA 1
ATOM 1526 C C . ASN A 1 192 ? -4.507 1.382 4.591 1.00 85.19 192 ASN A C 1
ATOM 1528 O O . ASN A 1 192 ? -3.306 1.109 4.601 1.00 85.19 192 ASN A O 1
ATOM 1532 N N . MET A 1 193 ? -5.437 0.486 4.259 1.00 86.88 193 MET A N 1
ATOM 1533 C CA . MET A 1 193 ? -5.133 -0.865 3.793 1.00 86.88 193 MET A CA 1
ATOM 1534 C C . MET A 1 193 ? -6.141 -1.275 2.725 1.00 86.88 193 MET A C 1
ATOM 1536 O O . MET A 1 193 ? -7.342 -1.306 2.993 1.00 86.88 193 MET A O 1
ATOM 1540 N N . ASP A 1 194 ? -5.637 -1.642 1.549 1.00 86.50 194 ASP A N 1
ATOM 1541 C CA . ASP A 1 194 ? -6.446 -2.174 0.456 1.00 86.50 194 ASP A CA 1
ATOM 1542 C C . ASP A 1 194 ? -6.442 -3.704 0.504 1.00 86.50 194 ASP A C 1
ATOM 1544 O O . ASP A 1 194 ? -5.386 -4.340 0.526 1.00 86.50 194 ASP A O 1
ATOM 1548 N N . ILE A 1 195 ? -7.632 -4.309 0.525 1.00 86.38 195 ILE A N 1
ATOM 1549 C CA . ILE A 1 195 ? -7.803 -5.763 0.637 1.00 86.38 195 ILE A CA 1
ATOM 1550 C C . ILE A 1 195 ? -8.365 -6.299 -0.688 1.00 86.38 195 ILE A C 1
ATOM 1552 O O . ILE A 1 195 ? -9.565 -6.155 -0.941 1.00 86.38 195 ILE A O 1
ATOM 1556 N N . PRO A 1 196 ? -7.537 -6.917 -1.552 1.00 86.69 196 PRO A N 1
ATOM 1557 C CA . PRO A 1 196 ? -8.010 -7.475 -2.812 1.00 86.69 196 PRO A CA 1
ATOM 1558 C C . PRO A 1 196 ? -8.809 -8.765 -2.584 1.00 86.69 196 PRO A C 1
ATOM 1560 O O . PRO A 1 196 ? -8.417 -9.639 -1.809 1.00 86.69 196 PRO A O 1
ATOM 1563 N N . PHE A 1 197 ? -9.920 -8.911 -3.304 1.00 85.56 197 PHE A N 1
ATOM 1564 C CA . PHE A 1 197 ? -10.726 -10.132 -3.296 1.00 85.56 197 PHE A CA 1
ATOM 1565 C C . PHE A 1 197 ? -10.240 -11.142 -4.342 1.00 85.56 197 PHE A C 1
ATOM 1567 O O . PHE A 1 197 ? -9.655 -10.782 -5.363 1.00 85.56 197 PHE A O 1
ATOM 1574 N N . LEU A 1 198 ? -10.512 -12.428 -4.103 1.00 85.06 198 LEU A N 1
ATOM 1575 C CA . LEU A 1 198 ? -10.190 -13.495 -5.052 1.00 85.06 198 LEU A CA 1
ATOM 1576 C C . LEU A 1 198 ? -11.064 -13.393 -6.321 1.00 85.06 198 LEU A C 1
ATOM 1578 O O . LEU A 1 198 ? -12.266 -13.140 -6.205 1.00 85.06 198 LEU A O 1
ATOM 1582 N N . PRO A 1 199 ? -10.505 -13.661 -7.519 1.00 77.88 199 PRO A N 1
ATOM 1583 C CA . PRO A 1 199 ? -11.145 -13.353 -8.805 1.00 77.88 199 PRO A CA 1
ATOM 1584 C C . PRO A 1 199 ? -12.399 -14.183 -9.145 1.00 77.88 199 PRO A C 1
ATOM 1586 O O . PRO A 1 199 ? -13.148 -13.786 -10.027 1.00 77.88 199 PRO A O 1
ATOM 1589 N N . ASN A 1 200 ? -12.676 -15.289 -8.438 1.00 80.62 200 ASN A N 1
ATOM 1590 C CA . ASN A 1 200 ? -13.774 -16.224 -8.753 1.00 80.62 200 ASN A CA 1
ATOM 1591 C C . ASN A 1 200 ? -14.808 -16.363 -7.619 1.00 80.62 200 ASN A C 1
ATOM 1593 O O . ASN A 1 200 ? -15.316 -17.454 -7.355 1.00 80.62 200 ASN A O 1
ATOM 1597 N N . LEU A 1 201 ? -15.100 -15.284 -6.891 1.00 81.56 201 LEU A N 1
ATOM 1598 C CA . LEU A 1 201 ? -16.081 -15.325 -5.807 1.00 81.56 201 LEU A CA 1
ATOM 1599 C C . LEU A 1 201 ? -17.495 -14.981 -6.314 1.00 81.56 201 LEU A C 1
ATOM 1601 O O . LEU A 1 201 ? -17.719 -13.837 -6.711 1.00 81.56 201 LEU A O 1
ATOM 1605 N N . PRO A 1 202 ? -18.480 -15.902 -6.224 1.00 83.94 202 PRO A N 1
ATOM 1606 C CA . PRO A 1 202 ? -19.878 -15.544 -6.456 1.00 83.94 202 PRO A CA 1
ATOM 1607 C C . PRO A 1 202 ? -20.356 -14.577 -5.364 1.00 83.94 202 PRO A C 1
ATOM 1609 O O . PRO A 1 202 ? -19.927 -14.694 -4.206 1.00 83.94 202 PRO A O 1
ATOM 1612 N N . ASP A 1 203 ? -21.248 -13.651 -5.727 1.00 85.69 203 ASP A N 1
ATOM 1613 C CA . ASP A 1 203 ? -21.835 -12.633 -4.843 1.00 85.69 203 ASP A CA 1
ATOM 1614 C C . ASP A 1 203 ? -20.801 -11.757 -4.102 1.00 85.69 203 ASP A C 1
ATOM 1616 O O . ASP A 1 203 ? -20.868 -11.574 -2.880 1.00 85.69 203 ASP A O 1
ATOM 1620 N N . LEU A 1 204 ? -19.841 -11.189 -4.845 1.00 86.69 204 LEU A N 1
ATOM 1621 C CA . LEU A 1 204 ? -18.757 -10.356 -4.304 1.00 86.69 204 LEU A CA 1
ATOM 1622 C C . LEU A 1 204 ? -19.264 -9.234 -3.385 1.00 86.69 204 LEU A C 1
ATOM 1624 O O . LEU A 1 204 ? -18.806 -9.132 -2.251 1.00 86.69 204 LEU A O 1
ATOM 1628 N N . ASN A 1 205 ? -20.253 -8.452 -3.824 1.00 87.25 205 ASN A N 1
ATOM 1629 C CA . ASN A 1 205 ? -20.761 -7.304 -3.061 1.00 87.25 205 ASN A CA 1
ATOM 1630 C C . ASN A 1 205 ? -21.330 -7.713 -1.693 1.00 87.25 205 ASN A C 1
ATOM 1632 O O . ASN A 1 205 ? -21.036 -7.085 -0.680 1.00 87.25 205 ASN A O 1
ATOM 1636 N N . LYS A 1 206 ? -22.092 -8.814 -1.629 1.00 87.25 206 LYS A N 1
ATOM 1637 C CA . LYS A 1 206 ? -22.658 -9.307 -0.361 1.00 87.25 206 LYS A CA 1
ATOM 1638 C C . LYS A 1 206 ? -21.565 -9.797 0.589 1.00 87.25 206 LYS A C 1
ATOM 1640 O O . LYS A 1 206 ? -21.675 -9.619 1.800 1.00 87.25 206 LYS A O 1
ATOM 1645 N N . LYS A 1 207 ? -20.525 -10.452 0.062 1.00 86.69 207 LYS A N 1
ATOM 1646 C CA . LYS A 1 207 ? -19.388 -10.930 0.866 1.00 86.69 207 LYS A CA 1
ATOM 1647 C C . LYS A 1 207 ? -18.513 -9.777 1.345 1.00 86.69 207 LYS A C 1
ATOM 1649 O O . LYS A 1 207 ? -18.113 -9.790 2.505 1.00 86.69 207 LYS A O 1
ATOM 1654 N N . ALA A 1 208 ? -18.270 -8.790 0.487 1.00 89.38 208 ALA A N 1
ATOM 1655 C CA . ALA A 1 208 ? -17.555 -7.571 0.836 1.00 89.38 208 ALA A CA 1
ATOM 1656 C C . ALA A 1 208 ? -18.273 -6.827 1.967 1.00 89.38 208 ALA A C 1
ATOM 1658 O O . ALA A 1 208 ? -17.644 -6.481 2.960 1.00 89.38 208 ALA A O 1
ATOM 1659 N N . GLU A 1 209 ? -19.597 -6.699 1.886 1.00 88.38 209 GLU A N 1
ATOM 1660 C CA . GLU A 1 209 ? -20.387 -6.037 2.922 1.00 88.38 209 GLU A CA 1
ATOM 1661 C C . GLU A 1 209 ? -20.374 -6.800 4.256 1.00 88.38 209 GLU A C 1
ATOM 1663 O O . GLU A 1 209 ? -20.168 -6.214 5.318 1.00 88.38 209 GLU A O 1
ATOM 1668 N N . LYS A 1 210 ? -20.485 -8.135 4.220 1.00 87.69 210 LYS A N 1
ATOM 1669 C CA . LYS A 1 210 ? -20.322 -8.974 5.421 1.00 87.69 210 LYS A CA 1
ATOM 1670 C C . LYS A 1 210 ? -18.929 -8.837 6.039 1.00 87.69 210 LYS A C 1
ATOM 1672 O O . LYS A 1 210 ? -18.800 -8.820 7.263 1.00 87.69 210 LYS A O 1
ATOM 1677 N N . LEU A 1 211 ? -17.885 -8.761 5.211 1.00 89.00 211 LEU A N 1
ATOM 1678 C CA . LEU A 1 211 ? -16.515 -8.560 5.680 1.00 89.00 211 LEU A CA 1
ATOM 1679 C C . LEU A 1 211 ? -16.355 -7.168 6.301 1.00 89.00 211 LEU A C 1
ATOM 1681 O O . LEU A 1 211 ? -15.824 -7.065 7.404 1.00 89.00 211 LEU A O 1
ATOM 1685 N N . ARG A 1 212 ? -16.894 -6.129 5.654 1.00 89.12 212 ARG A N 1
ATOM 1686 C CA . ARG A 1 212 ? -16.925 -4.752 6.159 1.00 89.12 212 ARG A CA 1
ATOM 1687 C C . ARG A 1 212 ? -17.559 -4.690 7.548 1.00 89.12 212 ARG A C 1
ATOM 1689 O O . ARG A 1 212 ? -16.936 -4.181 8.472 1.00 89.12 212 ARG A O 1
ATOM 1696 N N . GLN A 1 213 ? -18.742 -5.282 7.725 1.00 88.69 213 GLN A N 1
ATOM 1697 C CA . GLN A 1 213 ? -19.434 -5.343 9.021 1.00 88.69 213 GLN A CA 1
ATOM 1698 C C . GLN A 1 213 ? -18.627 -6.073 10.105 1.00 88.69 213 GLN A C 1
ATOM 1700 O O . GLN A 1 213 ? -18.724 -5.726 11.281 1.00 88.69 213 GLN A O 1
ATOM 1705 N N . LYS A 1 214 ? -17.849 -7.096 9.728 1.00 88.44 214 LYS A N 1
ATOM 1706 C CA . LYS A 1 214 ? -17.023 -7.878 10.658 1.00 88.44 214 LYS A CA 1
ATOM 1707 C C . LYS A 1 214 ? -15.731 -7.156 11.053 1.00 88.44 214 LYS A C 1
ATOM 1709 O O . LYS A 1 214 ? -15.269 -7.336 12.175 1.00 88.44 214 LYS A O 1
ATOM 1714 N N . MET A 1 215 ? -15.143 -6.388 10.137 1.00 88.88 215 MET A N 1
ATOM 1715 C CA . MET A 1 215 ? -13.911 -5.628 10.380 1.00 88.88 215 MET A CA 1
ATOM 1716 C C . MET A 1 215 ? -14.174 -4.267 11.028 1.00 88.88 215 MET A C 1
ATOM 1718 O O . MET A 1 215 ? -13.260 -3.694 11.619 1.00 88.88 215 MET A O 1
ATOM 1722 N N . ASN A 1 216 ? -15.403 -3.752 10.940 1.00 89.19 216 ASN A N 1
ATOM 1723 C CA . ASN A 1 216 ? -15.753 -2.478 11.545 1.00 89.19 216 ASN A CA 1
ATOM 1724 C C . ASN A 1 216 ? -15.642 -2.550 13.075 1.00 89.19 216 ASN A C 1
ATOM 1726 O O . ASN A 1 216 ? -16.232 -3.422 13.721 1.00 89.19 216 ASN A O 1
ATOM 1730 N N . ARG A 1 217 ? -14.886 -1.619 13.663 1.00 89.06 217 ARG A N 1
ATOM 1731 C CA . ARG A 1 217 ? -14.788 -1.492 15.116 1.00 89.06 217 ARG A CA 1
ATOM 1732 C C . ARG A 1 217 ? -16.103 -0.925 15.635 1.00 89.06 217 ARG A C 1
ATOM 1734 O O . ARG A 1 217 ? -16.546 0.119 15.181 1.00 89.06 217 ARG A O 1
ATOM 1741 N N . VAL A 1 218 ? -16.674 -1.596 16.627 1.00 90.94 218 VAL A N 1
ATOM 1742 C CA . VAL A 1 218 ? -17.896 -1.155 17.304 1.00 90.94 218 VAL A CA 1
ATOM 1743 C C . VAL A 1 218 ? -17.528 -0.683 18.702 1.00 90.94 218 VAL A C 1
ATOM 1745 O O . VAL A 1 218 ? -16.847 -1.400 19.443 1.00 90.94 218 VAL A O 1
ATOM 1748 N N . THR A 1 219 ? -17.952 0.521 19.063 1.00 91.25 219 THR A N 1
ATOM 1749 C CA . THR A 1 219 ? -17.839 1.061 20.419 1.00 91.25 219 THR A CA 1
ATOM 1750 C C . THR A 1 219 ? -19.175 0.945 21.154 1.00 91.25 219 THR A C 1
ATOM 1752 O O . THR A 1 219 ? -20.217 0.717 20.546 1.00 91.25 219 THR A O 1
ATOM 1755 N N . VAL A 1 220 ? -19.164 1.078 22.485 1.00 90.88 220 VAL A N 1
ATOM 1756 C CA . VAL A 1 220 ? -20.409 1.048 23.276 1.00 90.88 220 VAL A CA 1
ATOM 1757 C C . VAL A 1 220 ? -21.326 2.214 22.897 1.00 90.88 220 VAL A C 1
ATOM 1759 O O . VAL A 1 220 ? -22.535 2.028 22.864 1.00 90.88 220 VAL A O 1
ATOM 1762 N N . ALA A 1 221 ? -20.762 3.376 22.555 1.00 91.19 221 ALA A N 1
ATOM 1763 C CA . ALA A 1 221 ? -21.527 4.548 22.137 1.00 91.19 221 ALA A CA 1
ATOM 1764 C C . ALA A 1 221 ? -22.362 4.284 20.873 1.00 91.19 221 ALA A C 1
ATOM 1766 O O . ALA A 1 221 ? -23.497 4.735 20.796 1.00 91.19 221 ALA A O 1
ATOM 1767 N N . ASP A 1 222 ? -21.844 3.487 19.936 1.00 90.31 222 ASP A N 1
ATOM 1768 C CA . ASP A 1 222 ? -22.515 3.193 18.662 1.00 90.31 222 ASP A CA 1
ATOM 1769 C C . ASP A 1 222 ? -23.799 2.357 18.815 1.00 90.31 222 ASP A C 1
ATOM 1771 O O . ASP A 1 222 ? -24.647 2.332 17.926 1.00 90.31 222 ASP A O 1
ATOM 1775 N N . VAL A 1 223 ? -23.937 1.625 19.927 1.00 91.88 223 VAL A N 1
ATOM 1776 C CA . VAL A 1 223 ? -25.080 0.732 20.202 1.00 91.88 223 VAL A CA 1
ATOM 1777 C C . VAL A 1 223 ? -25.981 1.242 21.328 1.00 91.88 223 VAL A C 1
ATOM 1779 O O . VAL A 1 223 ? -26.979 0.599 21.668 1.00 91.88 223 VAL A O 1
ATOM 1782 N N . LEU A 1 224 ? -25.625 2.371 21.932 1.00 92.06 224 LEU A N 1
ATOM 1783 C CA . LEU A 1 224 ? -26.292 2.933 23.095 1.00 92.06 224 LEU A CA 1
ATOM 1784 C C . LEU A 1 224 ? -27.282 4.011 22.658 1.00 92.06 224 LEU A C 1
ATOM 1786 O O . LEU A 1 224 ? -26.937 4.911 21.904 1.00 92.06 224 LEU A O 1
ATOM 1790 N N . GLU A 1 225 ? -28.513 3.920 23.148 1.00 92.56 225 GLU A N 1
ATOM 1791 C CA . GLU A 1 225 ? -29.550 4.917 22.883 1.00 92.56 225 GLU A CA 1
ATOM 1792 C C . GLU A 1 225 ? -29.444 6.070 23.882 1.00 92.56 225 GLU A C 1
ATOM 1794 O O . GLU A 1 225 ? -29.353 7.234 23.503 1.00 92.56 225 GLU A O 1
ATOM 1799 N N . LYS A 1 226 ? -29.431 5.740 25.177 1.00 93.25 226 LYS A N 1
ATOM 1800 C CA . LYS A 1 226 ? -29.325 6.725 26.255 1.00 93.25 226 LYS A CA 1
ATOM 1801 C C . LYS A 1 226 ? -28.814 6.110 27.551 1.00 93.25 226 LYS A C 1
ATOM 1803 O O . LYS A 1 226 ? -28.923 4.901 27.776 1.00 93.25 226 LYS A O 1
ATOM 1808 N N . ILE A 1 227 ? -28.302 6.970 28.424 1.00 94.00 227 ILE A N 1
ATOM 1809 C CA . ILE A 1 227 ? -27.934 6.629 29.797 1.00 94.00 227 ILE A CA 1
ATOM 1810 C C . ILE A 1 227 ? -28.756 7.514 30.725 1.00 94.00 227 ILE A C 1
ATOM 1812 O O . ILE A 1 227 ? -28.565 8.727 30.744 1.00 94.00 227 ILE A O 1
ATOM 1816 N N . ASP A 1 228 ? -29.642 6.905 31.505 1.00 94.38 228 ASP A N 1
ATOM 1817 C CA . ASP A 1 228 ? -30.379 7.607 32.552 1.00 94.38 228 ASP A CA 1
ATOM 1818 C C . ASP A 1 228 ? -29.610 7.442 33.872 1.00 94.38 228 ASP A C 1
ATOM 1820 O O . ASP A 1 228 ? -29.383 6.319 34.331 1.00 94.38 228 ASP A O 1
ATOM 1824 N N . VAL A 1 229 ? -29.178 8.553 34.474 1.00 92.81 229 VAL A N 1
ATOM 1825 C CA . VAL A 1 229 ? -28.441 8.561 35.747 1.00 92.81 229 VAL A CA 1
ATOM 1826 C C . VAL A 1 229 ? -29.303 9.218 36.815 1.00 92.81 229 VAL A C 1
ATOM 1828 O O . VAL A 1 229 ? -29.655 10.389 36.705 1.00 92.81 229 VAL A O 1
ATOM 1831 N N . GLN A 1 230 ? -29.638 8.457 37.853 1.00 92.38 230 GLN A N 1
ATOM 1832 C CA . GLN A 1 230 ? -30.405 8.926 39.003 1.00 92.38 230 GLN A CA 1
ATOM 1833 C C . GLN A 1 230 ? -29.511 8.919 40.237 1.00 92.38 230 GLN A C 1
ATOM 1835 O O . GLN A 1 230 ? -28.940 7.885 40.582 1.00 92.38 230 GLN A O 1
ATOM 1840 N N . CYS A 1 231 ? -29.385 10.069 40.892 1.00 89.19 231 CYS A N 1
ATOM 1841 C CA . CYS A 1 231 ? -28.575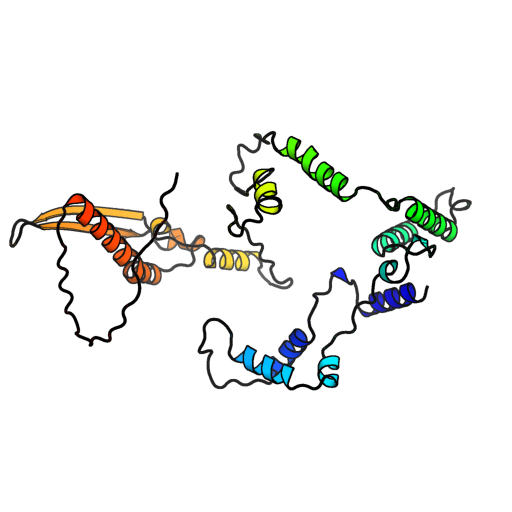 10.233 42.092 1.00 89.19 231 CYS A CA 1
ATOM 1842 C C . CYS A 1 231 ? -29.485 10.522 43.283 1.00 89.19 231 CYS A C 1
ATOM 1844 O O . CYS A 1 231 ? -30.212 11.512 43.283 1.00 89.19 231 CYS A O 1
ATOM 1846 N N . GLU A 1 232 ? -29.410 9.677 44.303 1.00 89.19 232 GLU A N 1
ATOM 1847 C CA . GLU A 1 232 ? -30.174 9.804 45.540 1.00 89.19 232 GLU A CA 1
ATOM 1848 C C . GLU A 1 232 ? -29.210 9.819 46.726 1.00 89.19 232 GLU A C 1
ATOM 1850 O O . GLU A 1 232 ? -28.271 9.024 46.790 1.00 89.19 232 GLU A O 1
ATOM 1855 N N . ILE A 1 233 ? -29.425 10.725 47.678 1.00 86.62 233 ILE A N 1
ATOM 1856 C CA . ILE A 1 233 ? -28.684 10.714 48.942 1.00 86.62 233 ILE A CA 1
ATOM 1857 C C . ILE A 1 233 ? -29.461 9.820 49.900 1.00 86.62 233 ILE A C 1
ATOM 1859 O O . ILE A 1 233 ? -30.565 10.161 50.318 1.00 86.62 233 ILE A O 1
ATOM 1863 N N . VAL A 1 234 ? -28.881 8.675 50.242 1.00 86.19 234 VAL A N 1
ATOM 1864 C CA . VAL A 1 234 ? -29.439 7.744 51.221 1.00 86.19 234 VAL A CA 1
ATOM 1865 C C . VAL A 1 234 ? -28.797 8.060 52.563 1.00 86.19 234 VAL A C 1
ATOM 1867 O O . VAL A 1 234 ? -27.576 8.059 52.672 1.00 86.19 234 VAL A O 1
ATOM 1870 N N . THR A 1 235 ? -29.602 8.391 53.570 1.00 81.81 235 THR A N 1
ATOM 1871 C CA . THR A 1 235 ? -29.120 8.823 54.894 1.00 81.81 235 THR A CA 1
ATOM 1872 C C . THR A 1 235 ? -29.030 7.698 55.925 1.00 81.81 235 THR A C 1
ATOM 1874 O O . THR A 1 235 ? -28.275 7.848 56.878 1.00 81.81 235 THR A O 1
ATOM 1877 N N . ASN A 1 236 ? -29.735 6.577 55.731 1.00 80.69 236 ASN A N 1
ATOM 1878 C CA . ASN A 1 236 ? -29.766 5.440 56.661 1.00 80.69 236 ASN A CA 1
ATOM 1879 C C . ASN A 1 236 ? -29.409 4.136 55.921 1.00 80.69 236 ASN A C 1
ATOM 1881 O O . ASN A 1 236 ? -29.985 3.903 54.855 1.00 80.69 236 ASN A O 1
ATOM 1885 N N . PRO A 1 237 ? -28.546 3.246 56.454 1.00 75.00 237 PRO A N 1
ATOM 1886 C CA . PRO A 1 237 ? -27.846 3.298 57.749 1.00 75.00 237 PRO A CA 1
ATOM 1887 C C . PRO A 1 237 ? -26.580 4.179 57.774 1.00 75.00 237 PRO A C 1
ATOM 1889 O O . PRO A 1 237 ? -26.167 4.603 58.845 1.00 75.00 237 PRO A O 1
ATOM 1892 N N . GLU A 1 238 ? -25.999 4.514 56.621 1.00 79.31 238 GLU A N 1
ATOM 1893 C CA . GLU A 1 238 ? -24.896 5.476 56.486 1.00 79.31 238 GLU A CA 1
AT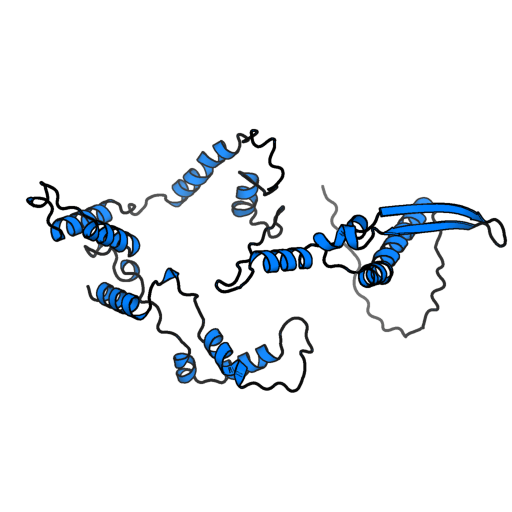OM 1894 C C . GLU A 1 238 ? -25.216 6.478 55.377 1.00 79.31 238 GLU A C 1
ATOM 1896 O O . GLU A 1 238 ? -25.879 6.131 54.396 1.00 79.31 238 GLU A O 1
ATOM 1901 N N . ARG A 1 239 ? -24.712 7.713 55.498 1.00 82.19 239 ARG A N 1
ATOM 1902 C CA . ARG A 1 239 ? -24.893 8.742 54.468 1.00 82.19 239 ARG A CA 1
ATOM 1903 C C . ARG A 1 239 ? -24.085 8.385 53.218 1.00 82.19 239 ARG A C 1
ATOM 1905 O O . ARG A 1 239 ? -22.879 8.608 53.170 1.00 82.19 239 ARG A O 1
ATOM 1912 N N . GLN A 1 240 ? -24.764 7.885 52.192 1.00 83.81 240 GLN A N 1
ATOM 1913 C CA . GLN A 1 240 ? -24.165 7.472 50.925 1.00 83.81 240 GLN A CA 1
ATOM 1914 C C . GLN A 1 240 ? -24.866 8.152 49.744 1.00 83.81 240 GLN A C 1
ATOM 1916 O O . GLN A 1 240 ? -26.080 8.357 49.743 1.00 83.81 240 GLN A O 1
ATOM 1921 N N . LEU A 1 241 ? -24.096 8.497 48.710 1.00 83.62 241 LEU A N 1
ATOM 1922 C CA . LEU A 1 241 ? -24.647 8.915 47.422 1.00 83.62 241 LEU A CA 1
ATOM 1923 C C . LEU A 1 241 ? -24.890 7.665 46.572 1.00 83.62 241 LEU A C 1
ATOM 1925 O O . LEU A 1 241 ? -23.951 7.062 46.052 1.00 83.62 241 LEU A O 1
ATOM 1929 N N . LYS A 1 242 ? -26.153 7.274 46.424 1.00 87.38 242 LYS A N 1
ATOM 1930 C CA . LYS A 1 242 ? -26.566 6.164 45.572 1.00 87.38 242 LYS A CA 1
ATOM 1931 C C . LYS A 1 242 ? -26.785 6.677 44.150 1.00 87.38 242 LYS A C 1
ATOM 1933 O O . LYS A 1 242 ? -27.753 7.381 43.880 1.00 87.38 242 LYS A O 1
ATOM 1938 N N . ALA A 1 243 ? -25.894 6.302 43.236 1.00 87.75 243 ALA A N 1
ATOM 1939 C CA . ALA A 1 243 ? -26.039 6.576 41.809 1.00 87.75 243 ALA A CA 1
ATOM 1940 C C . ALA A 1 243 ? -26.545 5.322 41.077 1.00 87.75 243 ALA A C 1
ATOM 1942 O O . ALA A 1 243 ? -25.832 4.325 40.964 1.00 87.75 243 ALA A O 1
ATOM 1943 N N . THR A 1 244 ? -27.772 5.372 40.565 1.00 91.25 244 THR A N 1
ATOM 1944 C CA . THR A 1 244 ? -28.367 4.322 39.730 1.00 91.25 244 THR A CA 1
ATOM 1945 C C . THR A 1 244 ? -28.220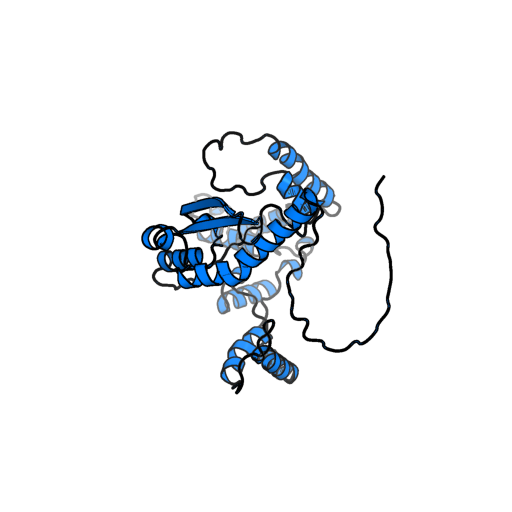 4.714 38.263 1.00 91.25 244 THR A C 1
ATOM 1947 O O . THR A 1 244 ? -28.801 5.702 37.821 1.00 91.25 244 THR A O 1
ATOM 1950 N N . MET A 1 245 ? -27.441 3.943 37.501 1.00 91.00 245 MET A N 1
ATOM 1951 C CA . MET A 1 245 ? -27.216 4.168 36.068 1.00 91.00 245 MET A CA 1
ATOM 1952 C C . MET A 1 245 ? -27.974 3.124 35.243 1.00 91.00 245 MET A C 1
ATOM 1954 O O . MET A 1 245 ? -27.714 1.924 35.365 1.00 91.00 245 MET A O 1
ATOM 1958 N N . ARG A 1 246 ? -28.892 3.567 34.381 1.00 93.44 246 ARG A N 1
ATOM 1959 C CA . ARG A 1 246 ? -29.649 2.717 33.456 1.00 93.44 246 ARG A CA 1
ATOM 1960 C C . ARG A 1 246 ? -29.174 2.952 32.027 1.00 93.44 246 ARG A C 1
ATOM 1962 O O . ARG A 1 246 ? -29.409 4.007 31.447 1.00 93.44 246 ARG A O 1
ATOM 1969 N N . PHE A 1 247 ? -28.542 1.936 31.453 1.00 93.19 247 PHE A N 1
ATOM 1970 C CA . PHE A 1 247 ? -28.098 1.933 30.061 1.00 93.19 247 PHE A CA 1
ATOM 1971 C C . PHE A 1 247 ? -29.222 1.390 29.175 1.00 93.19 247 PHE A C 1
ATOM 1973 O O . PHE A 1 247 ? -29.598 0.224 29.303 1.00 93.19 247 PHE A O 1
ATOM 1980 N N . SER A 1 248 ? -29.756 2.229 28.290 1.00 93.69 248 SER A N 1
ATOM 1981 C CA . SER A 1 248 ? -30.748 1.835 27.285 1.00 93.69 248 SER A CA 1
ATOM 1982 C C . SER A 1 248 ? -30.033 1.628 25.955 1.00 93.69 248 SER A C 1
ATOM 1984 O O . SER A 1 248 ? -29.386 2.545 25.451 1.00 93.69 248 SER A O 1
ATOM 1986 N N . PHE A 1 249 ? -30.104 0.416 25.409 1.00 93.19 249 PHE A N 1
ATOM 1987 C CA . PHE A 1 249 ? -29.457 0.054 24.147 1.00 93.19 249 PHE A CA 1
ATOM 1988 C C . PHE A 1 249 ? -30.453 0.083 22.995 1.00 93.19 249 PHE A C 1
ATOM 1990 O O . PHE A 1 249 ? -31.618 -0.274 23.171 1.00 93.19 249 PHE A O 1
ATOM 1997 N N . LEU A 1 250 ? -29.955 0.419 21.805 1.00 92.00 250 LEU A N 1
ATOM 1998 C CA . LEU A 1 250 ? -30.754 0.410 20.585 1.00 92.00 250 LEU A CA 1
ATOM 1999 C C . LEU A 1 250 ? -31.286 -1.011 20.295 1.00 92.00 250 LEU A C 1
ATOM 2001 O O . LEU A 1 250 ? -30.606 -2.005 20.579 1.00 92.00 250 LEU A O 1
ATOM 2005 N N . PRO A 1 251 ? -32.475 -1.155 19.688 1.00 90.88 251 PRO A N 1
ATOM 2006 C CA . PRO A 1 251 ? -32.956 -2.441 19.194 1.00 90.88 251 PRO A CA 1
ATOM 2007 C C . PRO A 1 251 ? -32.044 -3.038 18.110 1.00 90.88 251 PRO A C 1
ATOM 2009 O O . PRO A 1 251 ? -31.538 -2.334 17.236 1.00 90.88 251 PRO A O 1
ATOM 2012 N N . TYR A 1 252 ? -31.906 -4.372 18.089 1.00 88.50 252 TYR A N 1
ATOM 2013 C CA . TYR A 1 252 ? -31.060 -5.085 17.112 1.00 88.50 252 TYR A CA 1
ATOM 2014 C C . TYR A 1 252 ? -31.407 -4.768 15.648 1.00 88.50 252 TYR A C 1
ATOM 2016 O O . TYR A 1 252 ? -30.536 -4.751 14.781 1.00 88.50 252 TYR A O 1
ATOM 2024 N N . SER A 1 253 ? -32.677 -4.479 15.359 1.00 88.94 253 SER A N 1
ATOM 2025 C CA . SER A 1 253 ? -33.151 -4.116 14.021 1.00 88.94 253 SER A CA 1
ATOM 2026 C C . SER A 1 253 ? -32.478 -2.870 13.445 1.00 88.94 253 SER A C 1
ATOM 2028 O O . SER A 1 253 ? -32.349 -2.794 12.224 1.00 88.94 253 SER A O 1
ATOM 2030 N N . GLN A 1 254 ? -32.041 -1.936 14.292 1.00 86.50 254 GLN A N 1
ATOM 2031 C CA . GLN A 1 254 ? -31.498 -0.647 13.869 1.00 86.50 254 GLN A CA 1
ATOM 2032 C C . GLN A 1 254 ? -30.010 -0.727 13.520 1.00 86.50 254 GLN A C 1
ATOM 2034 O O . GLN A 1 254 ? -29.573 -0.097 12.561 1.00 86.50 254 GLN A O 1
ATOM 2039 N N . TYR A 1 255 ? -29.239 -1.551 14.233 1.00 88.25 255 TYR A N 1
ATOM 2040 C CA . TYR A 1 255 ? -27.789 -1.612 14.043 1.00 88.25 255 TYR A CA 1
ATOM 2041 C C . TYR A 1 255 ? -27.283 -2.868 13.313 1.00 88.25 255 TYR A C 1
ATOM 2043 O O . TYR A 1 255 ? -26.127 -2.895 12.887 1.00 88.25 255 TYR A O 1
ATOM 2051 N N . LYS A 1 256 ? -28.133 -3.884 13.080 1.00 85.88 256 LYS A N 1
ATOM 2052 C CA . LYS A 1 256 ? -27.770 -5.130 12.361 1.00 85.88 256 LYS A CA 1
ATOM 2053 C C . LYS A 1 256 ? -27.178 -4.918 10.963 1.00 85.88 256 LYS A C 1
ATOM 2055 O O . LYS A 1 256 ? -26.480 -5.790 10.456 1.00 85.88 256 LYS A O 1
ATOM 2060 N N . THR A 1 257 ? -27.504 -3.800 10.313 1.00 84.94 257 THR A N 1
ATOM 2061 C CA . THR A 1 257 ? -27.046 -3.486 8.951 1.00 84.94 257 THR A CA 1
ATOM 2062 C C . THR A 1 257 ? -25.625 -2.926 8.948 1.00 84.94 257 THR A C 1
ATOM 2064 O O . THR A 1 257 ? -24.906 -3.065 7.963 1.00 84.94 257 THR A O 1
ATOM 2067 N N . GLN A 1 258 ? -25.204 -2.290 10.042 1.00 83.19 258 GLN A N 1
ATOM 2068 C CA . GLN A 1 258 ? -23.906 -1.622 10.129 1.00 83.19 258 GLN A CA 1
ATOM 2069 C C . GLN A 1 258 ? -22.889 -2.423 10.943 1.00 83.19 258 GLN A C 1
ATOM 2071 O O . GLN A 1 258 ? -21.700 -2.405 10.618 1.00 83.19 258 GLN A O 1
ATOM 2076 N N . TYR A 1 259 ? -23.352 -3.153 11.962 1.00 88.44 259 TYR A N 1
ATOM 2077 C CA . TYR A 1 259 ? -22.497 -3.872 12.896 1.00 88.44 259 TYR A CA 1
ATOM 2078 C C . TYR A 1 259 ? -22.890 -5.347 13.008 1.00 88.44 259 TYR A C 1
ATOM 2080 O O . TYR A 1 259 ? -24.065 -5.699 13.089 1.00 88.44 259 TYR A O 1
ATOM 2088 N N . ALA A 1 260 ? -21.885 -6.220 13.092 1.00 87.56 260 ALA A N 1
ATOM 2089 C CA . ALA A 1 260 ? -22.075 -7.667 13.223 1.00 87.56 260 ALA A CA 1
ATOM 2090 C C . ALA A 1 260 ? -22.297 -8.155 14.677 1.00 87.56 260 ALA A C 1
ATOM 2092 O O . ALA A 1 260 ? -22.320 -9.364 14.924 1.00 87.56 260 ALA A O 1
ATOM 2093 N N . VAL A 1 261 ? -22.424 -7.245 15.651 1.00 89.81 261 VAL A N 1
ATOM 2094 C CA . VAL A 1 261 ? -22.532 -7.579 17.084 1.00 89.81 261 VAL A CA 1
ATOM 2095 C C . VAL A 1 261 ? -23.944 -8.008 17.489 1.00 89.81 261 VAL A C 1
ATOM 2097 O O . VAL A 1 261 ? -24.934 -7.564 16.917 1.00 89.81 261 VAL A O 1
ATOM 2100 N N . LYS A 1 262 ? -24.045 -8.872 18.508 1.00 90.50 262 LYS A N 1
ATOM 2101 C CA . LYS A 1 262 ? -25.320 -9.300 19.119 1.00 90.50 262 LYS A CA 1
ATOM 2102 C C . LYS A 1 262 ? -25.432 -8.824 20.570 1.00 90.50 262 LYS A C 1
ATOM 2104 O O . LYS A 1 262 ? -24.418 -8.703 21.256 1.00 90.50 262 LYS A O 1
ATOM 2109 N N . ALA A 1 263 ? -26.656 -8.681 21.082 1.00 90.12 263 ALA A N 1
ATOM 2110 C CA . ALA A 1 263 ? -26.915 -8.247 22.462 1.00 90.12 263 ALA A CA 1
ATOM 2111 C C . ALA A 1 263 ? -26.117 -9.012 23.551 1.00 90.12 263 ALA A C 1
ATOM 2113 O O . ALA A 1 263 ? -25.518 -8.355 24.403 1.00 90.12 263 ALA A O 1
ATOM 2114 N N . PRO A 1 264 ? -25.970 -10.356 23.510 1.00 92.81 264 PRO A N 1
ATOM 2115 C CA . PRO A 1 264 ? -25.165 -11.068 24.509 1.00 92.81 264 PRO A CA 1
ATOM 2116 C C . PRO A 1 264 ? -23.678 -10.682 24.491 1.00 92.81 264 PRO A C 1
ATOM 2118 O O . PRO A 1 264 ? -23.016 -10.678 25.528 1.00 92.81 264 PRO A O 1
ATOM 2121 N N . GLN A 1 265 ? -23.136 -10.342 23.317 1.00 91.62 265 GLN A N 1
ATOM 2122 C CA . GLN A 1 265 ? -21.744 -9.908 23.178 1.00 91.62 265 GLN A CA 1
ATOM 2123 C C . GLN A 1 265 ? -21.546 -8.506 23.755 1.00 91.62 265 GLN A C 1
ATOM 2125 O O . GLN A 1 265 ? -20.538 -8.268 24.419 1.00 91.62 265 GLN A O 1
ATOM 2130 N N . ILE A 1 266 ? -22.522 -7.616 23.547 1.00 91.94 266 ILE A N 1
ATOM 2131 C CA . ILE A 1 266 ? -22.530 -6.264 24.115 1.00 91.94 266 ILE A CA 1
ATOM 2132 C C . ILE A 1 266 ? -22.529 -6.356 25.643 1.00 91.94 266 ILE A C 1
ATOM 2134 O O . ILE A 1 266 ? -21.649 -5.789 26.284 1.00 91.94 266 ILE A O 1
ATOM 2138 N N . ILE A 1 267 ? -23.425 -7.156 26.230 1.00 92.44 267 ILE A N 1
ATOM 2139 C CA . ILE A 1 267 ? -23.500 -7.344 27.689 1.00 92.44 267 ILE A CA 1
ATOM 2140 C C . ILE A 1 267 ? -22.191 -7.930 28.240 1.00 92.44 267 ILE A C 1
ATOM 2142 O O . ILE A 1 267 ? -21.650 -7.434 29.229 1.00 92.44 267 ILE A O 1
ATOM 2146 N N . LYS A 1 268 ? -21.617 -8.938 27.568 1.00 94.62 268 LYS A N 1
ATOM 2147 C CA . LYS A 1 268 ? -20.323 -9.521 27.959 1.00 94.62 268 LYS A CA 1
ATOM 2148 C C . LYS A 1 268 ? -19.189 -8.491 27.914 1.00 94.62 268 LYS A C 1
ATOM 2150 O O . LYS A 1 268 ? -18.321 -8.506 28.787 1.00 94.62 268 LYS A O 1
ATOM 2155 N N . HIS A 1 269 ? -19.176 -7.611 26.913 1.00 93.56 269 HIS A N 1
ATOM 2156 C CA . HIS A 1 269 ? -18.199 -6.528 26.809 1.00 93.56 269 HIS A CA 1
ATOM 2157 C C . HIS A 1 269 ? -18.404 -5.470 27.902 1.00 93.56 269 HIS A C 1
ATOM 2159 O O . HIS A 1 269 ? -17.428 -5.051 28.528 1.00 93.56 269 HIS A O 1
ATOM 2165 N N . MET A 1 270 ? -19.661 -5.108 28.185 1.00 93.88 270 MET A N 1
ATOM 2166 C CA . MET A 1 270 ? -20.022 -4.186 29.263 1.00 93.88 270 MET A CA 1
ATOM 2167 C C . MET A 1 270 ? -19.496 -4.685 30.613 1.00 93.88 270 MET A C 1
ATOM 2169 O O . MET A 1 270 ? -18.800 -3.962 31.322 1.00 93.88 270 MET A O 1
ATOM 2173 N N . GLN A 1 271 ? -19.748 -5.960 30.924 1.00 93.81 271 GLN A N 1
ATOM 2174 C CA . GLN A 1 271 ? -19.311 -6.591 32.168 1.00 93.81 271 GLN A CA 1
ATOM 2175 C C . GLN A 1 271 ? -17.786 -6.701 32.285 1.00 93.81 271 GLN A C 1
ATOM 2177 O O . GLN A 1 271 ? -17.231 -6.425 33.346 1.00 93.81 271 GLN A O 1
ATOM 2182 N N . LYS A 1 272 ? -17.099 -7.137 31.220 1.00 94.62 272 LYS A N 1
ATOM 2183 C CA . LYS A 1 272 ? -15.667 -7.475 31.293 1.00 94.62 272 LYS A CA 1
ATOM 2184 C C . LYS A 1 272 ? -14.717 -6.302 31.066 1.00 94.62 272 LYS A C 1
ATOM 2186 O O . LYS A 1 272 ? -13.597 -6.368 31.559 1.00 94.62 272 LYS A O 1
ATOM 2191 N N . LYS A 1 273 ? -15.111 -5.294 30.284 1.00 94.31 273 LYS A N 1
ATOM 2192 C CA . LYS A 1 273 ? -14.234 -4.171 29.912 1.00 94.31 273 LYS A CA 1
ATOM 2193 C C . LYS A 1 273 ? -14.795 -2.826 30.348 1.00 94.31 273 LYS A C 1
ATOM 2195 O O . LYS A 1 273 ? -14.141 -2.133 31.119 1.00 94.31 273 LYS A O 1
ATOM 2200 N N . PHE A 1 274 ? -16.019 -2.500 29.930 1.00 94.19 274 PHE A N 1
ATOM 2201 C CA . PHE A 1 274 ? -16.578 -1.164 30.145 1.00 94.19 274 PHE A CA 1
ATOM 220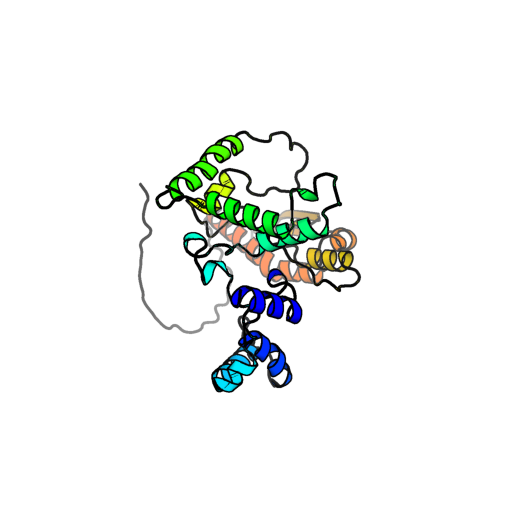2 C C . PHE A 1 274 ? -16.726 -0.810 31.629 1.00 94.19 274 PHE A C 1
ATOM 2204 O O . PHE A 1 274 ? -16.201 0.210 32.059 1.00 94.19 274 PHE A O 1
ATOM 2211 N N . PHE A 1 275 ? -17.396 -1.644 32.435 1.00 93.31 275 PHE A N 1
ATOM 2212 C CA . PHE A 1 275 ? -17.596 -1.338 33.855 1.00 93.31 275 PHE A CA 1
ATOM 2213 C C . PHE A 1 275 ? -16.281 -1.277 34.649 1.00 93.31 275 PHE A C 1
ATOM 2215 O O . PHE A 1 275 ? -16.106 -0.314 35.396 1.00 93.31 275 PHE A O 1
ATOM 2222 N N . PRO A 1 276 ? -15.321 -2.212 34.487 1.00 94.44 276 PRO A N 1
ATOM 2223 C CA . PRO A 1 276 ? -14.006 -2.081 35.115 1.00 94.44 276 PRO A CA 1
ATOM 2224 C C . PRO A 1 276 ? -13.278 -0.775 34.773 1.00 94.44 276 PRO A C 1
ATOM 2226 O O . PRO A 1 276 ? -12.738 -0.131 35.675 1.00 94.44 276 PRO A O 1
ATOM 2229 N N . GLU A 1 277 ? -13.288 -0.364 33.502 1.00 94.12 277 GLU A N 1
ATOM 2230 C CA . GLU A 1 277 ? -12.678 0.895 33.056 1.00 94.12 277 GLU A CA 1
ATOM 2231 C C . GLU A 1 277 ? -13.429 2.112 33.616 1.00 94.12 277 GLU A C 1
ATOM 2233 O O . GLU A 1 277 ? -12.809 3.010 34.184 1.00 94.12 277 GLU A O 1
ATOM 2238 N N . MET A 1 278 ? -14.763 2.104 33.567 1.00 91.81 278 MET A N 1
ATOM 2239 C CA . MET A 1 278 ? -15.617 3.159 34.119 1.00 91.81 278 MET A CA 1
ATOM 2240 C C . MET A 1 278 ? -15.375 3.349 35.622 1.00 91.81 278 MET A C 1
ATOM 2242 O O . MET A 1 278 ? -15.111 4.463 36.074 1.00 91.81 278 MET A O 1
ATOM 2246 N N . PHE A 1 279 ? -15.383 2.269 36.409 1.00 91.06 279 PHE A N 1
ATOM 2247 C CA . PHE A 1 279 ? -15.100 2.338 37.844 1.00 91.06 279 PHE A CA 1
ATOM 2248 C C . PHE A 1 279 ? -13.643 2.713 38.139 1.00 91.06 279 PHE A C 1
ATOM 2250 O O . PHE A 1 279 ? -13.358 3.304 39.180 1.00 91.06 279 PHE A O 1
ATOM 2257 N N . ALA A 1 280 ? -12.686 2.390 37.263 1.00 92.12 280 ALA A N 1
ATOM 2258 C CA . ALA A 1 280 ? -11.314 2.877 37.400 1.00 92.12 280 ALA A CA 1
ATOM 2259 C C . ALA A 1 280 ? -11.233 4.402 37.219 1.00 92.12 280 ALA A C 1
ATOM 2261 O O . ALA A 1 280 ? -10.575 5.066 38.021 1.00 92.12 280 ALA A O 1
ATOM 2262 N N . VAL A 1 281 ? -11.944 4.956 36.232 1.00 92.25 281 VAL A N 1
ATOM 2263 C CA . VAL A 1 281 ? -12.024 6.407 36.000 1.00 92.25 281 VAL A CA 1
ATOM 2264 C C . VAL A 1 281 ? -12.732 7.112 37.158 1.00 92.25 281 VAL A C 1
ATOM 2266 O O . VAL A 1 281 ? -12.185 8.073 37.694 1.00 92.25 281 VAL A O 1
ATOM 2269 N N . ILE A 1 282 ? -13.878 6.595 37.619 1.00 88.75 282 ILE A N 1
ATOM 2270 C CA . ILE A 1 282 ? -14.604 7.155 38.774 1.00 88.75 282 ILE A CA 1
ATOM 2271 C C . ILE A 1 282 ? -13.711 7.165 40.019 1.00 88.75 282 ILE A C 1
ATOM 2273 O O . ILE A 1 282 ? -13.632 8.178 40.708 1.00 88.75 282 ILE A O 1
ATOM 2277 N N . ARG A 1 283 ? -12.972 6.078 40.287 1.00 86.31 283 ARG A N 1
ATOM 2278 C CA . ARG A 1 283 ? -12.029 6.022 41.418 1.00 86.31 283 ARG A CA 1
ATOM 2279 C C . ARG A 1 283 ? -10.896 7.034 41.288 1.00 86.31 283 ARG A C 1
ATOM 2281 O O . ARG A 1 283 ? -10.512 7.633 42.288 1.00 86.31 283 ARG A O 1
ATOM 2288 N N . ARG A 1 284 ? -10.345 7.216 40.084 1.00 88.56 284 ARG A N 1
ATOM 2289 C CA . ARG A 1 284 ? -9.294 8.213 39.833 1.00 88.56 284 ARG A CA 1
ATOM 2290 C C . ARG A 1 284 ? -9.816 9.627 40.096 1.00 88.56 284 ARG A C 1
ATOM 2292 O O . ARG A 1 284 ? -9.145 10.386 40.787 1.00 88.56 284 ARG A O 1
ATOM 2299 N N . GLN A 1 285 ? -11.022 9.934 39.620 1.00 85.94 285 GLN A N 1
ATOM 2300 C CA . GLN A 1 285 ? -11.649 11.238 39.826 1.00 85.94 285 GLN A CA 1
ATOM 2301 C C . GLN A 1 285 ? -11.992 11.481 41.301 1.00 85.94 285 GLN A C 1
ATOM 2303 O O . GLN A 1 285 ? -11.664 12.529 41.843 1.00 85.94 285 GLN A O 1
ATOM 2308 N N . ALA A 1 286 ? -12.572 10.490 41.983 1.00 82.19 286 ALA A N 1
ATOM 2309 C CA . ALA A 1 286 ? -12.913 10.591 43.400 1.00 82.19 286 ALA A CA 1
ATOM 2310 C C . ALA A 1 286 ? -11.677 10.815 44.289 1.00 82.19 286 ALA A C 1
ATOM 2312 O O . ALA A 1 286 ? -11.735 11.611 45.222 1.00 82.19 286 ALA A O 1
ATOM 2313 N N . LYS A 1 287 ? -10.539 10.174 43.979 1.00 80.19 287 LYS A N 1
ATOM 2314 C CA . LYS A 1 287 ? -9.270 10.422 44.684 1.00 80.19 287 LYS A CA 1
ATOM 2315 C C . LYS A 1 287 ? -8.778 11.857 44.502 1.00 80.19 287 LYS A C 1
ATOM 2317 O O . LYS A 1 287 ? -8.370 12.472 45.480 1.00 80.19 287 LYS A O 1
ATOM 2322 N N . ALA A 1 288 ? -8.836 12.377 43.276 1.00 79.44 288 ALA A N 1
ATOM 2323 C CA . ALA A 1 288 ? -8.395 13.736 42.970 1.00 79.44 288 ALA A CA 1
ATOM 2324 C C . ALA A 1 288 ? -9.289 14.807 43.619 1.00 79.44 288 ALA A C 1
ATOM 2326 O O . ALA A 1 288 ? -8.788 15.837 44.051 1.00 79.44 288 ALA A O 1
ATOM 2327 N N . THR A 1 289 ? -10.603 14.570 43.695 1.00 75.94 289 THR A N 1
ATOM 2328 C CA . THR A 1 289 ? -11.570 15.558 44.202 1.00 75.94 289 THR A CA 1
ATOM 2329 C C . THR A 1 289 ? -11.812 15.466 45.710 1.00 75.94 289 THR A C 1
ATOM 2331 O O . THR A 1 289 ? -12.018 16.493 46.346 1.00 75.94 289 THR A O 1
ATOM 2334 N N . CYS A 1 290 ? -11.807 14.266 46.299 1.00 62.19 290 CYS A N 1
ATOM 2335 C CA . CYS A 1 290 ? -12.225 14.074 47.692 1.00 62.19 290 CYS A CA 1
ATOM 2336 C C . CYS A 1 290 ? -11.102 13.648 48.647 1.00 62.19 290 CYS A C 1
ATOM 2338 O O . CYS A 1 290 ? -11.350 13.606 49.845 1.00 62.19 290 CYS A O 1
ATOM 2340 N N . GLY A 1 291 ? -9.899 13.292 48.178 1.00 54.34 291 GLY A N 1
ATOM 2341 C CA . GLY A 1 291 ? -8.804 12.843 49.059 1.00 54.34 291 GLY A CA 1
ATOM 2342 C C . GLY A 1 291 ? -9.084 11.549 49.849 1.00 54.34 291 GLY A C 1
ATOM 2343 O O . GLY A 1 291 ? -8.252 11.124 50.646 1.00 54.34 291 GLY A O 1
ATOM 2344 N N . VAL A 1 292 ? -10.232 10.893 49.635 1.00 54.25 292 VAL A N 1
ATOM 2345 C CA . VAL A 1 292 ? -10.657 9.703 50.387 1.00 54.25 292 VAL A CA 1
ATOM 2346 C C . VAL A 1 292 ? -10.076 8.423 49.775 1.00 54.25 292 VAL A C 1
ATOM 2348 O O . VAL A 1 292 ? -10.260 8.113 48.593 1.00 54.25 292 VAL A O 1
ATOM 2351 N N . LEU A 1 293 ? -9.394 7.646 50.621 1.00 47.25 293 LEU A N 1
ATOM 2352 C CA . LEU A 1 293 ? -8.967 6.269 50.373 1.00 47.25 293 LEU A CA 1
ATOM 2353 C C . LEU A 1 293 ? -10.189 5.344 50.320 1.00 47.25 293 LEU A C 1
ATOM 2355 O O . LEU A 1 293 ? -10.831 5.070 51.328 1.00 47.25 293 LEU A O 1
ATOM 2359 N N . TRP A 1 294 ? -10.498 4.828 49.132 1.00 50.22 294 TRP A N 1
ATOM 2360 C CA . TRP A 1 294 ? -11.525 3.801 48.968 1.00 50.22 294 TRP A CA 1
ATOM 2361 C C . TRP A 1 294 ? -10.995 2.458 49.494 1.00 50.22 294 TRP A C 1
ATOM 2363 O O . TRP A 1 294 ? -10.195 1.799 48.822 1.00 50.22 294 TRP A O 1
ATOM 2373 N N . ALA A 1 295 ? -11.440 2.038 50.678 1.00 41.84 295 ALA A N 1
ATOM 2374 C CA . ALA A 1 295 ? -11.257 0.675 51.164 1.00 41.84 295 ALA A CA 1
ATOM 2375 C C . ALA A 1 295 ? -12.276 -0.229 50.459 1.00 41.84 295 ALA A C 1
ATOM 2377 O O . ALA A 1 295 ? -13.378 -0.461 50.939 1.00 41.84 295 ALA A O 1
ATOM 2378 N N . ALA A 1 296 ? -11.942 -0.700 49.258 1.00 41.97 296 ALA A N 1
ATOM 2379 C CA . ALA A 1 296 ? -12.604 -1.895 48.756 1.00 41.97 296 ALA A CA 1
ATOM 2380 C C . ALA A 1 296 ? -12.086 -3.060 49.607 1.00 41.97 296 ALA A C 1
ATOM 2382 O O . ALA A 1 296 ? -10.883 -3.330 49.566 1.00 41.97 296 ALA A O 1
ATOM 2383 N N . GLU A 1 297 ? -12.960 -3.725 50.366 1.00 37.44 297 GLU A N 1
ATOM 2384 C CA . GLU A 1 297 ? -12.684 -5.038 50.953 1.00 37.44 297 GLU A CA 1
ATOM 2385 C C . GLU A 1 297 ? -12.287 -6.000 49.826 1.00 37.44 297 GLU A C 1
ATOM 2387 O O . GLU A 1 297 ? -13.099 -6.656 49.179 1.00 37.44 297 GLU A O 1
ATOM 2392 N N . LYS A 1 298 ? -10.990 -6.042 49.531 1.00 36.72 298 LYS A N 1
ATOM 2393 C CA . LYS A 1 298 ? -10.369 -7.200 48.919 1.00 36.72 298 LYS A CA 1
ATOM 2394 C C . LYS A 1 298 ? -10.074 -8.139 50.072 1.00 36.72 298 LYS A C 1
ATOM 2396 O O . LYS A 1 298 ? -9.118 -7.902 50.809 1.00 36.72 298 LYS A O 1
ATOM 2401 N N . GLU A 1 299 ? -10.833 -9.224 50.181 1.00 33.75 299 GLU A N 1
ATOM 2402 C CA . GLU A 1 299 ? -10.314 -10.436 50.807 1.00 33.75 299 GLU A CA 1
ATOM 2403 C C . GLU A 1 299 ? -8.986 -10.783 50.116 1.00 33.75 299 GLU A C 1
ATOM 2405 O O . GLU A 1 299 ? -8.922 -11.294 48.994 1.00 33.75 299 GLU A O 1
ATOM 2410 N N . LYS A 1 300 ? -7.883 -10.408 50.767 1.00 32.88 300 LYS A N 1
ATOM 2411 C CA . LYS A 1 300 ? -6.528 -10.759 50.362 1.00 32.88 300 LYS A CA 1
ATOM 2412 C C . LYS A 1 300 ? -6.385 -12.262 50.590 1.00 32.88 300 LYS A C 1
ATOM 2414 O O . LYS A 1 300 ? -6.079 -12.704 51.695 1.00 32.88 300 LYS A O 1
ATOM 2419 N N . LYS A 1 301 ? -6.523 -13.059 49.528 1.00 34.62 301 LYS A N 1
ATOM 2420 C CA . LYS A 1 301 ? -5.860 -14.368 49.473 1.00 34.62 301 LYS A CA 1
ATOM 2421 C C . LYS A 1 301 ? -4.355 -14.111 49.571 1.00 34.62 301 LYS A C 1
ATOM 2423 O O . LYS A 1 301 ? -3.722 -13.728 48.591 1.00 34.62 301 LYS A O 1
ATOM 2428 N N . ARG A 1 302 ? -3.800 -14.271 50.777 1.00 29.19 302 ARG A N 1
ATOM 2429 C CA . ARG A 1 302 ? -2.355 -14.348 51.015 1.00 29.19 302 ARG A CA 1
ATOM 2430 C C . ARG A 1 302 ? -1.785 -15.446 50.110 1.00 29.19 302 ARG A C 1
ATOM 2432 O O . ARG A 1 302 ? -2.117 -16.616 50.276 1.00 29.19 302 ARG A O 1
ATOM 2439 N N . ARG A 1 303 ? -0.926 -15.069 49.168 1.00 31.67 303 ARG A N 1
ATOM 2440 C CA . ARG A 1 30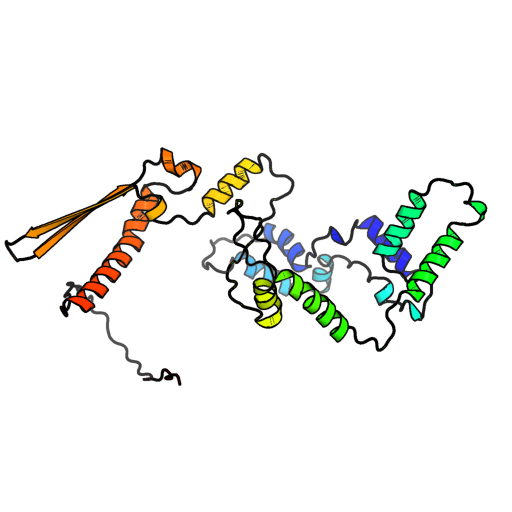3 ? 0.117 -15.946 48.632 1.00 31.67 303 ARG A CA 1
ATOM 2441 C C . ARG A 1 303 ? 1.450 -15.231 48.792 1.00 31.67 303 ARG A C 1
ATOM 2443 O O . ARG A 1 303 ? 1.499 -14.005 48.755 1.00 31.67 303 ARG A O 1
ATOM 2450 N N . ALA A 1 304 ? 2.432 -16.046 49.140 1.00 30.70 304 ALA A N 1
ATOM 2451 C CA . ALA A 1 304 ? 3.657 -15.704 49.831 1.00 30.70 304 ALA A CA 1
ATOM 2452 C C . ALA A 1 304 ? 4.600 -14.814 49.017 1.00 30.70 304 ALA A C 1
ATOM 2454 O O . ALA A 1 304 ? 4.538 -14.778 47.791 1.00 30.70 304 ALA A O 1
ATOM 2455 N N . ALA A 1 305 ? 5.445 -14.116 49.768 1.00 29.67 305 ALA A N 1
ATOM 2456 C CA . ALA A 1 305 ? 6.556 -13.309 49.308 1.00 29.67 305 ALA A CA 1
ATOM 2457 C C . ALA A 1 305 ? 7.594 -14.138 48.538 1.00 29.67 305 ALA A C 1
ATOM 2459 O O . ALA A 1 305 ? 7.866 -15.285 48.895 1.00 29.67 305 ALA A O 1
ATOM 2460 N N . SER A 1 306 ? 8.201 -13.510 47.540 1.00 27.41 306 SER A N 1
ATOM 2461 C CA . SER A 1 306 ? 9.596 -13.732 47.177 1.00 27.41 306 SER A CA 1
ATOM 2462 C C . SER A 1 306 ? 10.148 -12.393 46.706 1.00 27.41 306 SER A C 1
ATOM 2464 O O . SER A 1 306 ? 9.573 -11.772 45.808 1.00 27.41 306 SER A O 1
ATOM 2466 N N . ASP A 1 307 ? 11.196 -11.964 47.392 1.00 30.47 307 ASP A N 1
ATOM 2467 C CA . ASP A 1 307 ? 11.985 -10.763 47.166 1.00 30.47 307 ASP A CA 1
ATOM 2468 C C . ASP A 1 307 ? 12.564 -10.717 45.746 1.00 30.47 307 ASP A C 1
ATOM 2470 O O . ASP A 1 307 ? 12.959 -11.757 45.220 1.00 30.47 307 ASP A O 1
ATOM 2474 N N . ASP A 1 308 ? 12.635 -9.522 45.158 1.00 30.28 308 ASP A N 1
ATOM 2475 C CA . ASP A 1 308 ? 13.835 -9.085 44.437 1.00 30.28 308 ASP A CA 1
ATOM 2476 C C . ASP A 1 308 ? 13.837 -7.551 44.331 1.00 30.28 308 ASP A C 1
ATOM 2478 O O . ASP A 1 308 ? 12.842 -6.932 43.940 1.00 30.28 308 ASP A O 1
ATOM 2482 N N . GLU A 1 309 ? 14.942 -6.958 44.768 1.00 33.62 309 GLU A N 1
ATOM 2483 C CA . GLU A 1 309 ? 15.260 -5.532 44.712 1.00 33.62 309 GLU A CA 1
ATOM 2484 C C . GLU A 1 309 ? 15.612 -5.106 43.275 1.00 33.62 309 GLU A C 1
ATOM 2486 O O . GLU A 1 309 ? 16.106 -5.915 42.492 1.00 33.62 309 GLU A O 1
ATOM 2491 N N . GLY A 1 310 ? 15.429 -3.826 42.924 1.00 29.58 310 GLY A N 1
ATOM 2492 C CA . GLY A 1 310 ? 16.035 -3.290 41.700 1.00 29.58 310 GLY A CA 1
ATOM 2493 C C . GLY A 1 310 ? 15.463 -1.979 41.158 1.00 29.58 310 GLY A C 1
ATOM 2494 O O . GLY A 1 310 ? 14.558 -2.002 40.330 1.00 29.58 310 GLY A O 1
ATOM 2495 N N . ASP A 1 311 ? 16.111 -0.887 41.564 1.00 31.08 311 ASP A N 1
ATOM 2496 C CA . ASP A 1 311 ? 16.285 0.413 40.891 1.00 31.08 311 ASP A CA 1
ATOM 2497 C C . ASP A 1 311 ? 15.169 1.479 40.872 1.00 31.08 311 ASP A C 1
ATOM 2499 O O . ASP A 1 311 ? 14.127 1.372 40.219 1.00 31.08 311 ASP A O 1
ATOM 2503 N N . GLU A 1 312 ? 15.503 2.581 41.551 1.00 32.88 312 GLU A N 1
ATOM 2504 C CA . GLU A 1 312 ? 14.904 3.911 41.482 1.00 32.88 312 GLU A CA 1
ATOM 2505 C C . GLU A 1 312 ? 15.474 4.723 40.298 1.00 32.88 312 GLU A C 1
ATOM 2507 O O . GLU A 1 312 ? 16.668 4.699 40.019 1.00 32.88 312 GLU A O 1
ATOM 2512 N N . ASP A 1 313 ? 14.569 5.490 39.683 1.00 31.12 313 ASP A N 1
ATOM 2513 C CA . ASP A 1 313 ? 14.723 6.802 39.041 1.00 31.12 313 ASP A CA 1
ATOM 2514 C C . ASP A 1 313 ? 15.661 7.027 37.831 1.00 31.12 313 ASP A C 1
ATOM 2516 O O . ASP A 1 313 ? 16.871 6.837 37.853 1.00 31.12 313 ASP A O 1
ATOM 2520 N N . ILE A 1 314 ? 15.088 7.613 36.768 1.00 32.66 314 ILE A N 1
ATOM 2521 C CA . ILE A 1 314 ? 15.220 9.053 36.438 1.00 32.66 314 ILE A CA 1
ATOM 2522 C C . ILE A 1 314 ? 14.447 9.340 35.131 1.00 32.66 314 ILE A C 1
ATOM 2524 O O . ILE A 1 314 ? 14.727 8.784 34.068 1.00 32.66 314 ILE A O 1
ATOM 2528 N N . ALA A 1 315 ? 13.480 10.260 35.198 1.00 32.12 315 ALA A N 1
ATOM 2529 C CA . ALA A 1 315 ? 12.904 10.943 34.038 1.00 32.12 315 ALA A CA 1
ATOM 2530 C C . ALA A 1 315 ? 13.649 12.276 33.816 1.00 32.12 315 ALA A C 1
ATOM 2532 O O . ALA A 1 315 ? 13.933 12.956 34.801 1.00 32.12 315 ALA A O 1
ATOM 2533 N N . PRO A 1 316 ? 13.955 12.694 32.573 1.00 42.69 316 PRO A N 1
ATOM 2534 C CA . PRO A 1 316 ? 14.618 13.970 32.335 1.00 42.69 316 PRO A CA 1
ATOM 2535 C C . PRO A 1 316 ? 13.605 15.123 32.251 1.00 42.69 316 PRO A C 1
ATOM 2537 O O . PRO A 1 316 ? 12.618 15.051 31.514 1.00 42.69 316 PRO A O 1
ATOM 2540 N N . GLU A 1 317 ? 13.879 16.200 32.989 1.00 29.55 317 GLU A N 1
ATOM 2541 C CA . GLU A 1 317 ? 13.267 17.516 32.798 1.00 29.55 317 GLU A CA 1
ATOM 2542 C C . GLU A 1 317 ? 13.744 18.150 31.483 1.00 29.55 317 GLU A C 1
ATOM 2544 O O . GLU A 1 317 ? 14.906 18.031 31.093 1.00 29.55 317 GLU A O 1
ATOM 2549 N N . ALA A 1 318 ? 12.823 18.829 30.802 1.00 37.97 318 ALA A N 1
ATOM 2550 C CA . ALA A 1 318 ? 13.082 19.592 29.590 1.00 37.97 318 ALA A CA 1
ATOM 2551 C C . ALA A 1 318 ? 13.387 21.059 29.932 1.00 37.97 318 ALA A C 1
ATOM 2553 O O . ALA A 1 318 ? 12.635 21.688 30.679 1.00 37.97 318 ALA A O 1
ATOM 2554 N N . GLN A 1 319 ? 14.450 21.592 29.327 1.00 39.09 319 GLN A N 1
ATOM 2555 C CA . GLN A 1 319 ? 14.579 23.007 28.969 1.00 39.09 319 GLN A CA 1
ATOM 2556 C C . GLN A 1 319 ? 14.269 23.163 27.481 1.00 39.09 319 GLN A C 1
ATOM 2558 O O . GLN A 1 319 ? 14.675 22.265 26.705 1.00 39.09 319 GLN A O 1
#

Foldseek 3Di:
DVLVVLLVVCCVVPPDPVVDDPQALLNQQLVVCVVVDDDPDFAPDPPDGPSVVVSVVVLVPDDPVVSVVSGDDDRRDQQCVVPPLVVDQPRDGPVVVVVLVVCVVPDDDDPCCVVCPSVVVSNVVSVVVNVPDDDPPPPVVVVVVCVCVVVLVVQPPDPPVPPDDPDDPDDDGPVVVCCVPPVVDPDDPDDDDDDDDDPDDPPVVVVVQVVQQVPDDDDLVNFWDDKDWDWDQDPPPHGDTDIDIDTHTDDCVVCVSRHVDDPVVSVVCCVPPVVVVVVVVVVVVCCVPPVDDDPDPDPDPDDDDDDDDDDDDDDDDDD

Organism: NCBI:txid116150

Secondary structure (DSSP, 8-state):
-HHHHHHHHHHHHH--GGG-----HHHHHHHHHTTT---SS----SSS-HHHHHHHHHHHHS-HHHHHHHSPPPPPPPHHHHS-TTTSTT---HHHHHHHHHHHHH----TTTTT--HHHHHHHHHHHHHHTSPPTT--HHHHHHHHHHHHHHHTTS--TT-TT-TT-----SHHHHIIIIIS--SS-SS-----PPPTT-TTHHHHHHHHHHHHS---HHHHEEEEEEEEEEE-SSS-EEEEEEEEEEPPHHHHTTT----HHHHHHHIIIIIHHHHHHHHHHHHHHHH------------------------PPPP-

pLDDT: mean 76.67, std 17.39, range [27.41, 96.12]

Radius of gyration: 34.16 Å; chains: 1; bounding box: 62×61×107 Å

InterPro domains:
  IPR007081 RNA polymerase Rpb1, domain 5 [PF04998] (109-252)
  IPR045867 DNA-directed RNA polymerase, subunit beta-prime [PTHR19376] (96-252)

Sequence (319 aa):
MKAQKSLKKWKKKNGSPFAKVRTSGFSQFSTIAKRDIVLDDMPTDQTRDPFYWELENLWRSLGEEEKQQYVRKQCPDPIPCKNSPEYKFGTINEQLDGFVQDYLKNRQQTTHSECTDKDKFVEVMNAKYLASLAAPGEPVGLLAAQSIGEPSTQMTLNTFHFAGRGDMNVTLGIPRLREILMTASAKLKTPNMDIPFLPNLPDLNKKAEKLRQKMNRVTVADVLEKIDVQCEIVTNPERQLKATMRFSFLPYSQYKTQYAVKAPQIIKHMQKKFFPEMFAVIRRQAKATCGVLWAAEKEKKRRAASDDEGDEDIAPEAQ